Protein AF-A0A133Y3W6-F1 (afdb_monomer_lite)

Structure (mmCIF, N/CA/C/O backbone):
data_AF-A0A133Y3W6-F1
#
_entry.id   AF-A0A133Y3W6-F1
#
loop_
_atom_site.group_PDB
_atom_site.id
_atom_site.type_symbol
_atom_site.label_atom_id
_atom_site.label_alt_id
_atom_site.label_comp_id
_atom_site.label_asym_id
_atom_site.label_entity_id
_atom_site.label_seq_id
_atom_site.pdbx_PDB_ins_code
_atom_site.Cartn_x
_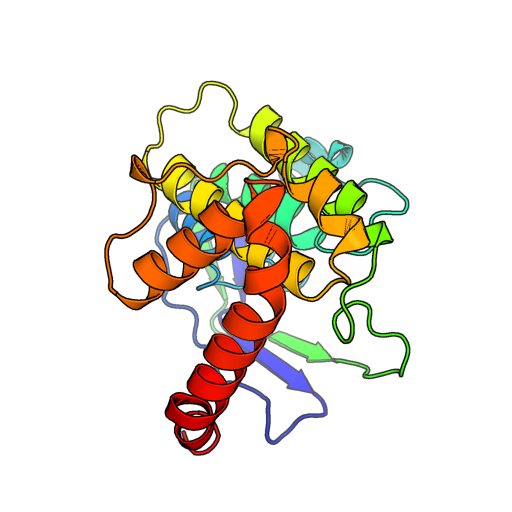atom_site.Cartn_y
_atom_site.Cartn_z
_atom_site.occupancy
_atom_site.B_iso_or_equiv
_atom_site.auth_seq_id
_atom_site.auth_comp_id
_atom_site.auth_asym_id
_atom_site.auth_atom_id
_atom_site.pdbx_PDB_model_num
ATOM 1 N N . VAL A 1 1 ? -14.556 -1.816 12.689 1.00 78.19 1 VAL A N 1
ATOM 2 C CA . VAL A 1 1 ? -14.232 -2.890 11.715 1.00 78.19 1 VAL A CA 1
ATOM 3 C C . VAL A 1 1 ? -13.880 -4.128 12.507 1.00 78.19 1 VAL A C 1
ATOM 5 O O . VAL A 1 1 ? -13.273 -3.954 13.554 1.00 78.19 1 VAL A O 1
ATOM 8 N N . VAL A 1 2 ? -14.278 -5.323 12.078 1.00 76.62 2 VAL A N 1
ATOM 9 C CA . VAL A 1 2 ? -13.793 -6.573 12.686 1.00 76.62 2 VAL A CA 1
ATOM 10 C C . VAL A 1 2 ? -12.837 -7.245 11.709 1.00 76.62 2 VAL A C 1
ATOM 12 O O . VAL A 1 2 ? -13.181 -7.408 10.542 1.00 76.62 2 VAL A O 1
ATOM 15 N N . LEU A 1 3 ? -11.638 -7.584 12.167 1.00 78.00 3 LEU A N 1
ATOM 16 C CA . LEU A 1 3 ? -10.596 -8.247 11.386 1.00 78.00 3 LEU A CA 1
ATOM 17 C C . LEU A 1 3 ? -10.527 -9.719 11.785 1.00 78.00 3 LEU A C 1
ATOM 19 O O . LEU A 1 3 ? -10.553 -10.017 12.976 1.00 78.00 3 LEU A O 1
ATOM 23 N N . ALA A 1 4 ? -10.420 -10.638 10.827 1.00 70.69 4 ALA A N 1
ATOM 24 C CA . ALA A 1 4 ? -9.997 -11.997 11.153 1.00 70.69 4 ALA A CA 1
ATOM 25 C C . ALA A 1 4 ? -8.512 -11.993 11.546 1.00 70.69 4 ALA A C 1
ATOM 27 O O . ALA A 1 4 ? -7.692 -11.412 10.836 1.00 70.69 4 ALA A O 1
ATOM 28 N N . ASN A 1 5 ? -8.168 -12.654 12.655 1.00 60.03 5 ASN A N 1
ATOM 29 C CA . ASN A 1 5 ? -6.803 -12.650 13.203 1.00 60.03 5 ASN A CA 1
ATOM 30 C C . ASN A 1 5 ? -5.788 -13.424 12.370 1.00 60.03 5 ASN A C 1
ATOM 32 O O . ASN A 1 5 ? -4.593 -13.319 12.626 1.00 60.03 5 ASN A O 1
ATOM 36 N N . TYR A 1 6 ? -6.265 -14.240 11.434 1.00 62.91 6 TYR A N 1
ATOM 37 C CA . TYR A 1 6 ? -5.451 -15.234 10.766 1.00 62.91 6 TYR A CA 1
ATOM 38 C C . TYR A 1 6 ? -6.071 -15.656 9.431 1.00 62.91 6 TYR A C 1
ATOM 40 O O . TYR A 1 6 ? -7.297 -15.733 9.295 1.00 62.91 6 TYR A O 1
ATOM 48 N N . CYS A 1 7 ? -5.203 -15.987 8.475 1.00 65.38 7 CYS A N 1
ATOM 49 C CA . CYS A 1 7 ? -5.548 -16.528 7.168 1.00 65.38 7 CYS A CA 1
ATOM 50 C C . CYS A 1 7 ? -4.765 -17.826 6.899 1.00 65.38 7 CYS A C 1
ATOM 52 O O . CYS A 1 7 ? -3.537 -17.802 6.911 1.00 65.38 7 CYS A O 1
ATOM 54 N N . HIS A 1 8 ? -5.455 -18.934 6.600 1.00 62.84 8 HIS A N 1
ATOM 55 C CA . HIS A 1 8 ? -4.823 -20.137 6.036 1.00 62.84 8 HIS A CA 1
ATOM 56 C C . HIS A 1 8 ? -4.929 -20.112 4.511 1.00 62.84 8 HIS A C 1
ATOM 58 O O . HIS A 1 8 ? -6.044 -20.072 3.997 1.00 62.84 8 HIS A O 1
ATOM 64 N N . GLU A 1 9 ? -3.809 -20.178 3.792 1.00 65.38 9 GLU A N 1
ATOM 65 C CA . GLU A 1 9 ? -3.814 -20.335 2.331 1.00 65.38 9 GLU A CA 1
ATOM 66 C C . GLU A 1 9 ? -3.843 -21.825 1.948 1.00 65.38 9 GLU A C 1
ATOM 68 O O . GLU A 1 9 ? -2.879 -22.555 2.167 1.00 65.38 9 GLU A O 1
ATOM 73 N N . TYR A 1 10 ? -4.952 -22.285 1.364 1.00 58.53 10 TYR A N 1
ATOM 74 C CA . TYR A 1 10 ? -5.156 -23.672 0.913 1.00 58.53 10 TYR A CA 1
ATOM 75 C C . TYR A 1 10 ? -5.093 -23.764 -0.629 1.00 58.53 10 TYR A C 1
ATOM 77 O O . TYR A 1 10 ? -5.604 -22.845 -1.274 1.00 58.53 10 TYR A O 1
ATOM 85 N N . PRO A 1 11 ? -4.528 -24.828 -1.255 1.00 54.69 11 PRO A N 1
ATOM 86 C CA . PRO A 1 11 ? -4.053 -26.098 -0.683 1.00 54.69 11 PRO A CA 1
ATOM 87 C C . PRO A 1 11 ? -2.574 -26.105 -0.278 1.00 54.69 11 PRO A C 1
ATOM 89 O O . PRO A 1 11 ? -1.989 -27.173 -0.110 1.00 54.69 11 PRO A O 1
ATOM 92 N N . LEU A 1 12 ? -1.940 -24.941 -0.141 1.00 60.12 12 LEU A N 1
ATOM 93 C CA . LEU A 1 12 ? -0.519 -24.827 0.179 1.00 60.12 12 LEU A CA 1
ATOM 94 C C . LEU A 1 12 ? -0.227 -25.183 1.651 1.00 60.12 12 LEU A C 1
ATOM 96 O O . LEU A 1 12 ? 0.287 -24.360 2.399 1.00 60.12 12 LEU A O 1
ATOM 100 N N . GLN A 1 13 ? -0.481 -26.428 2.061 1.00 51.88 13 GLN A N 1
ATOM 101 C CA . GLN A 1 13 ? -0.277 -26.932 3.428 1.00 51.88 13 GLN A CA 1
ATOM 102 C C . GLN A 1 13 ? 1.169 -26.772 3.951 1.00 51.88 13 GLN A C 1
ATOM 104 O O . GLN A 1 13 ? 1.383 -26.852 5.154 1.00 51.88 13 GLN A O 1
ATOM 109 N N . GLY A 1 14 ? 2.153 -26.511 3.075 1.00 51.66 14 GLY A N 1
ATOM 110 C CA . GLY A 1 14 ? 3.544 -26.187 3.437 1.00 51.66 14 GLY A CA 1
ATOM 111 C C . GLY A 1 14 ? 3.976 -24.726 3.215 1.00 51.66 14 GLY A C 1
ATOM 112 O O . GLY A 1 14 ? 5.119 -24.390 3.508 1.00 51.66 14 GLY A O 1
ATOM 113 N N . LYS A 1 15 ? 3.107 -23.856 2.675 1.00 51.22 15 LYS A N 1
ATOM 114 C CA . LYS A 1 15 ? 3.343 -22.396 2.568 1.00 51.22 15 LYS A CA 1
ATOM 115 C C . LYS A 1 15 ? 2.283 -21.571 3.294 1.00 51.22 15 LYS A C 1
ATOM 117 O O . LYS A 1 15 ? 2.322 -20.347 3.232 1.00 51.22 15 LYS A O 1
ATOM 122 N N . SER A 1 16 ? 1.333 -22.217 3.959 1.00 50.50 16 SER A N 1
ATOM 123 C CA . SER A 1 16 ? 0.340 -21.568 4.796 1.00 50.50 16 SER A CA 1
ATOM 124 C C . SER A 1 16 ? 1.041 -20.918 5.986 1.00 50.50 16 SER A C 1
ATOM 126 O O . SER A 1 16 ? 1.343 -21.578 6.980 1.00 50.50 16 SER A O 1
ATOM 128 N N . ILE A 1 17 ? 1.346 -19.629 5.867 1.00 53.94 17 ILE A N 1
ATOM 129 C CA . ILE A 1 17 ? 2.030 -18.888 6.923 1.00 53.94 17 ILE A CA 1
ATOM 130 C C . ILE A 1 17 ? 1.015 -18.616 8.024 1.00 53.94 17 ILE A C 1
ATOM 132 O O . ILE A 1 17 ? 0.041 -17.892 7.806 1.00 53.94 17 ILE A O 1
ATOM 136 N N . HIS A 1 18 ? 1.265 -19.150 9.222 1.00 54.00 18 HIS A N 1
ATOM 137 C CA . HIS A 1 18 ? 0.517 -18.707 10.383 1.00 54.00 18 HIS A CA 1
ATOM 138 C C . HIS A 1 18 ? 0.905 -17.282 10.751 1.00 54.00 18 HIS A C 1
ATOM 140 O O . HIS A 1 18 ? 1.926 -17.045 11.388 1.00 54.00 18 HIS A O 1
ATOM 146 N N . LYS A 1 19 ? 0.084 -16.322 10.321 1.00 57.78 19 LYS A N 1
ATOM 147 C CA . LYS A 1 19 ? 0.186 -14.929 10.743 1.00 57.78 19 LYS A CA 1
ATOM 148 C C . LYS A 1 19 ? -0.921 -14.634 11.728 1.00 57.78 19 LYS A C 1
ATOM 150 O O . LYS A 1 19 ? -2.054 -14.392 11.327 1.00 57.78 19 LYS A O 1
ATOM 155 N N . GLU A 1 20 ? -0.565 -14.673 13.002 1.00 61.38 20 GLU A N 1
ATOM 156 C CA . GLU A 1 20 ? -1.350 -14.014 14.032 1.00 61.38 20 GLU A CA 1
ATOM 157 C C . GLU A 1 20 ? -1.137 -12.508 13.877 1.00 61.38 20 GLU A C 1
ATOM 159 O O . GLU A 1 20 ? -0.009 -12.014 13.935 1.00 61.38 20 GLU A O 1
ATOM 164 N N . VAL A 1 21 ? -2.214 -11.787 13.579 1.00 65.06 21 VAL A N 1
ATOM 165 C CA . VAL A 1 21 ? -2.175 -10.328 13.500 1.00 65.06 21 VAL A CA 1
ATOM 166 C C . VAL A 1 21 ? -2.025 -9.778 14.912 1.00 65.06 21 VAL A C 1
ATOM 168 O O . VAL A 1 21 ? -2.889 -10.008 15.756 1.00 65.06 21 VAL A O 1
ATOM 171 N N . GLU A 1 22 ? -0.958 -9.018 15.155 1.00 67.50 22 GLU A N 1
ATOM 172 C CA . GLU A 1 22 ? -0.810 -8.261 16.397 1.00 67.50 22 GLU A CA 1
ATOM 173 C C . GLU A 1 22 ? -1.987 -7.271 16.523 1.00 67.50 22 GLU A C 1
ATOM 175 O O . GLU A 1 22 ? -2.154 -6.406 15.648 1.00 67.50 22 GLU A O 1
ATOM 180 N N . PRO A 1 23 ? -2.837 -7.388 17.562 1.00 74.81 23 PRO A N 1
ATOM 181 C CA . PRO A 1 23 ? -4.025 -6.557 17.678 1.00 74.81 23 PRO A CA 1
ATOM 182 C C . PRO A 1 23 ? -3.656 -5.081 17.852 1.00 74.81 23 PRO A C 1
ATOM 184 O O . PRO A 1 23 ? -3.106 -4.671 18.869 1.00 74.81 23 PRO A O 1
ATOM 187 N N . ARG A 1 24 ? -4.002 -4.257 16.863 1.00 79.19 24 ARG A N 1
ATOM 188 C CA . ARG A 1 24 ? -3.880 -2.790 16.905 1.00 79.19 24 ARG A CA 1
ATOM 189 C C . ARG A 1 24 ? -5.158 -2.141 17.411 1.00 79.19 24 ARG A C 1
ATOM 191 O O . ARG A 1 24 ? -6.254 -2.587 17.070 1.00 79.19 24 ARG A O 1
ATOM 198 N N . LEU A 1 25 ? -5.024 -1.063 18.177 1.00 72.06 25 LEU A N 1
ATOM 199 C CA . LEU A 1 25 ? -6.136 -0.430 18.888 1.00 72.06 25 LEU A CA 1
ATOM 200 C C . LEU A 1 25 ? -7.037 0.389 17.953 1.00 72.06 25 LEU A C 1
ATOM 202 O O . LEU A 1 25 ? -8.244 0.507 18.192 1.00 72.06 25 LEU A O 1
ATOM 206 N N . THR A 1 26 ? -6.477 0.940 16.874 1.00 88.44 26 THR A N 1
ATOM 207 C CA . THR A 1 26 ? -7.189 1.843 15.961 1.00 88.44 26 THR A CA 1
ATOM 208 C C . THR A 1 26 ? -7.067 1.431 14.499 1.00 88.44 26 THR A C 1
ATOM 210 O O . THR A 1 26 ? -6.145 0.727 14.092 1.00 88.44 26 THR A O 1
ATOM 213 N N . GLY A 1 27 ? -8.011 1.888 13.673 1.00 89.94 27 GLY A N 1
ATOM 214 C CA . GLY A 1 27 ? -7.983 1.612 12.241 1.00 89.94 27 GLY A CA 1
ATOM 215 C C . GLY A 1 27 ? -6.829 2.306 11.517 1.00 89.94 27 GLY A C 1
ATOM 216 O O . GLY A 1 27 ? -6.277 1.735 10.579 1.00 89.94 27 GLY A O 1
ATOM 217 N N . ASN A 1 28 ? -6.407 3.480 11.992 1.00 92.69 28 ASN A N 1
ATOM 218 C CA . ASN A 1 28 ? -5.282 4.230 11.429 1.00 92.69 28 ASN A CA 1
ATOM 219 C C . ASN A 1 28 ? -3.983 3.431 11.517 1.00 92.69 28 ASN A C 1
ATOM 221 O O . ASN A 1 28 ? -3.283 3.310 10.517 1.00 92.69 28 ASN A O 1
ATOM 225 N N . GLU A 1 29 ? -3.706 2.818 12.668 1.00 92.06 29 GLU A N 1
ATOM 226 C CA . GLU A 1 29 ? -2.516 1.981 12.854 1.00 92.06 29 GLU A CA 1
ATOM 227 C C . GLU A 1 29 ? -2.524 0.777 11.900 1.00 92.06 29 GLU A C 1
ATOM 229 O O . GLU A 1 29 ? -1.490 0.418 11.336 1.00 92.06 29 GLU A O 1
ATOM 234 N N . VAL A 1 30 ? -3.693 0.164 11.676 1.00 91.31 30 VAL A N 1
ATOM 235 C CA . VAL A 1 30 ? -3.832 -0.936 10.707 1.00 91.31 30 VAL A CA 1
ATOM 236 C C . VAL A 1 30 ? -3.608 -0.428 9.280 1.00 91.31 30 VAL A C 1
ATOM 238 O O . VAL A 1 30 ? -2.896 -1.065 8.509 1.00 91.31 30 VAL A O 1
ATOM 241 N N . ALA A 1 31 ? -4.163 0.732 8.922 1.00 94.38 31 ALA A N 1
ATOM 242 C CA . ALA A 1 31 ? -3.960 1.341 7.611 1.00 94.38 31 ALA A CA 1
ATOM 243 C C . ALA A 1 31 ? -2.480 1.669 7.357 1.00 94.38 31 ALA A C 1
ATOM 245 O O . ALA A 1 31 ? -1.954 1.354 6.288 1.00 94.38 31 ALA A O 1
ATOM 246 N N . HIS A 1 32 ? -1.777 2.225 8.350 1.00 94.38 32 HIS A N 1
ATOM 247 C CA . HIS A 1 32 ? -0.332 2.443 8.274 1.00 94.38 32 HIS A CA 1
ATOM 248 C C . HIS A 1 32 ? 0.397 1.119 8.034 1.00 94.38 32 HIS A C 1
ATOM 250 O O . HIS A 1 32 ? 1.199 1.029 7.107 1.00 94.38 32 HIS A O 1
ATOM 256 N N . ALA A 1 33 ? 0.093 0.075 8.810 1.00 90.69 33 ALA A N 1
ATOM 257 C CA . ALA A 1 33 ? 0.721 -1.240 8.676 1.00 90.69 33 ALA A CA 1
ATOM 258 C C . ALA A 1 33 ? 0.506 -1.877 7.288 1.00 90.69 33 ALA A C 1
ATOM 260 O O . ALA A 1 33 ? 1.429 -2.468 6.720 1.00 90.69 33 ALA A O 1
ATOM 261 N N . ILE A 1 34 ? -0.678 -1.704 6.693 1.00 92.25 34 ILE A N 1
ATOM 262 C CA . ILE A 1 34 ? -0.970 -2.164 5.327 1.00 92.25 34 ILE A CA 1
ATOM 263 C C . ILE A 1 34 ? -0.078 -1.443 4.304 1.00 92.25 34 ILE A C 1
ATOM 265 O O . ILE A 1 34 ? 0.543 -2.085 3.447 1.00 92.25 34 ILE A O 1
ATOM 269 N N . LEU A 1 35 ? 0.043 -0.117 4.412 1.00 94.38 35 LEU A N 1
ATOM 270 C CA . LEU A 1 35 ? 0.886 0.694 3.526 1.00 94.38 35 LEU A CA 1
ATOM 271 C C . LEU A 1 35 ? 2.378 0.339 3.679 1.00 94.38 35 LEU A C 1
ATOM 273 O O . LEU A 1 35 ? 3.074 0.129 2.677 1.00 94.38 35 LEU A O 1
ATOM 277 N N . TRP A 1 36 ? 2.840 0.138 4.917 1.00 90.25 36 TRP A N 1
ATOM 278 C CA . TRP A 1 36 ? 4.173 -0.392 5.232 1.00 90.25 36 TRP A CA 1
ATOM 279 C C . TRP A 1 36 ? 4.397 -1.817 4.703 1.00 90.25 36 TRP A C 1
ATOM 281 O O . TRP A 1 36 ? 5.537 -2.234 4.508 1.00 90.25 36 TRP A O 1
ATOM 291 N N . GLY A 1 37 ? 3.330 -2.568 4.425 1.00 86.38 37 GLY A N 1
ATOM 292 C CA . GLY A 1 37 ? 3.402 -3.954 3.962 1.00 86.38 37 GLY A CA 1
ATOM 293 C C . GLY A 1 37 ? 3.689 -4.964 5.065 1.00 86.38 37 GLY A C 1
ATOM 294 O O . GLY A 1 37 ? 4.097 -6.084 4.761 1.00 86.38 37 GLY A O 1
ATOM 295 N N . THR A 1 38 ? 3.495 -4.576 6.324 1.00 84.25 38 THR A N 1
ATOM 296 C CA . THR A 1 38 ? 3.563 -5.478 7.479 1.00 84.25 38 THR A CA 1
ATOM 297 C C . THR A 1 38 ? 2.224 -6.162 7.745 1.00 84.25 38 THR A C 1
ATOM 299 O O . THR A 1 38 ? 2.207 -7.220 8.365 1.00 84.25 38 THR A O 1
ATOM 302 N N . GLU A 1 39 ? 1.128 -5.611 7.215 1.00 84.19 39 GLU A N 1
ATOM 303 C CA . GLU A 1 39 ? -0.227 -6.156 7.310 1.00 84.19 39 GLU A CA 1
ATOM 304 C C . GLU A 1 39 ? -0.854 -6.374 5.925 1.00 84.19 39 GLU A C 1
ATOM 306 O O . GLU A 1 39 ? -0.517 -5.690 4.954 1.00 84.19 39 GLU A O 1
ATOM 311 N N . THR A 1 40 ? -1.783 -7.327 5.821 1.00 82.56 40 THR A N 1
ATOM 312 C CA . THR A 1 40 ? -2.471 -7.625 4.555 1.00 82.56 40 THR A CA 1
ATOM 313 C C . THR A 1 40 ? -3.699 -6.737 4.329 1.00 82.56 40 THR A C 1
ATOM 315 O O . THR A 1 40 ? -4.581 -6.588 5.182 1.00 82.56 40 THR A O 1
ATOM 318 N N . GLY A 1 41 ? -3.792 -6.170 3.125 1.00 86.44 41 GLY A N 1
ATOM 319 C CA . GLY A 1 41 ? -4.879 -5.283 2.699 1.00 86.44 41 GLY A CA 1
ATOM 320 C C . GLY A 1 41 ? -6.156 -5.983 2.229 1.00 86.44 41 GLY A C 1
ATOM 321 O O . GLY A 1 41 ? -6.971 -5.337 1.583 1.00 86.44 41 GLY A O 1
ATOM 322 N N . TYR A 1 42 ? -6.343 -7.273 2.525 1.00 85.81 42 TYR A N 1
ATOM 323 C CA . TYR A 1 42 ? -7.470 -8.043 1.994 1.00 85.81 42 TYR A CA 1
ATOM 324 C C . TYR A 1 42 ? -8.818 -7.481 2.437 1.00 85.81 42 TYR A C 1
ATOM 326 O O . TYR A 1 42 ? -9.035 -7.240 3.625 1.00 85.81 42 TYR A O 1
ATOM 334 N N . LEU A 1 43 ? -9.746 -7.325 1.499 1.00 87.00 43 LEU A N 1
ATOM 335 C CA . LEU A 1 43 ? -11.109 -6.907 1.821 1.00 87.00 43 LEU A CA 1
ATOM 336 C C . LEU A 1 43 ? -11.927 -8.065 2.416 1.00 87.00 43 LEU A C 1
ATOM 338 O O . LEU A 1 43 ? -12.690 -7.873 3.358 1.00 87.00 43 LEU A O 1
ATOM 342 N N . TRP A 1 44 ? -11.742 -9.274 1.878 1.00 84.25 44 TRP A N 1
ATOM 343 C CA . TRP A 1 44 ? -12.582 -10.446 2.150 1.00 84.25 44 TRP A CA 1
ATOM 344 C C . TRP A 1 44 ? -12.460 -10.991 3.583 1.00 84.25 44 TRP A C 1
ATOM 346 O O . TRP A 1 44 ? -13.382 -11.645 4.063 1.00 84.25 44 TRP A O 1
ATOM 356 N N . ASN A 1 45 ? -11.358 -10.711 4.291 1.00 82.50 45 ASN A N 1
ATOM 357 C CA . ASN A 1 45 ? -11.131 -11.183 5.664 1.00 82.50 45 ASN A CA 1
ATOM 358 C C . ASN A 1 45 ? -11.550 -10.167 6.744 1.00 82.50 45 ASN A C 1
ATOM 360 O O . ASN A 1 45 ? -11.141 -10.282 7.904 1.00 82.50 45 ASN A O 1
ATOM 364 N N . LYS A 1 46 ? -12.333 -9.147 6.370 1.00 87.06 46 LYS A N 1
ATOM 365 C CA . LYS A 1 46 ? -12.724 -8.038 7.245 1.00 87.06 46 LYS A CA 1
ATOM 366 C C . LYS A 1 46 ? -14.224 -7.774 7.145 1.00 87.06 46 LYS A C 1
ATOM 368 O O . LYS A 1 46 ? -14.808 -7.788 6.067 1.00 87.06 46 LYS A O 1
ATOM 373 N N . LEU A 1 47 ? -14.841 -7.462 8.281 1.00 88.88 47 LEU A N 1
ATOM 374 C CA . LEU A 1 47 ? -16.232 -7.028 8.360 1.00 88.88 47 LEU A CA 1
ATOM 375 C C . LEU A 1 47 ? -16.294 -5.516 8.573 1.00 88.88 47 LEU A C 1
ATOM 377 O O . LEU A 1 47 ? -15.858 -4.976 9.601 1.00 88.88 47 LEU A O 1
ATOM 381 N N . PHE A 1 48 ? -16.886 -4.834 7.598 1.00 89.50 48 PHE A N 1
ATOM 382 C CA . PHE A 1 48 ? -17.168 -3.405 7.635 1.00 89.50 48 PHE A CA 1
ATOM 383 C C . PHE A 1 48 ? -18.670 -3.170 7.790 1.00 89.50 48 PHE A C 1
ATOM 385 O O . PHE A 1 48 ? -19.490 -3.960 7.330 1.00 89.50 48 PHE A O 1
ATOM 392 N N . LEU A 1 49 ? -19.038 -2.048 8.411 1.00 88.88 49 LEU A N 1
ATOM 393 C CA . LEU A 1 49 ? -20.429 -1.600 8.392 1.00 88.88 49 LEU A CA 1
ATOM 394 C C . LEU A 1 49 ? -20.827 -1.283 6.944 1.00 88.88 49 LEU A C 1
ATOM 396 O O . LEU A 1 49 ? -20.105 -0.558 6.258 1.00 88.88 49 LEU A O 1
ATOM 400 N N . SER A 1 50 ? -21.982 -1.785 6.501 1.00 89.88 50 SER A N 1
ATOM 401 C CA . SER A 1 50 ? -22.486 -1.589 5.130 1.00 89.88 50 SER A CA 1
ATOM 402 C C . SER A 1 50 ? -22.487 -0.115 4.717 1.00 89.88 50 SER A C 1
ATOM 404 O O . SER A 1 50 ? -22.020 0.232 3.635 1.00 89.88 50 SER A O 1
ATOM 406 N N . ASP A 1 51 ? -22.945 0.778 5.594 1.00 89.88 51 ASP A N 1
ATOM 407 C CA . ASP A 1 51 ? -23.028 2.203 5.263 1.00 89.88 51 ASP A CA 1
ATOM 408 C C . ASP A 1 51 ? -21.649 2.840 5.093 1.00 89.88 51 ASP A C 1
ATOM 410 O O . ASP A 1 51 ? -21.484 3.745 4.279 1.00 89.88 51 ASP A O 1
ATOM 414 N N . LYS A 1 52 ? -20.630 2.315 5.786 1.00 87.06 52 LYS A N 1
ATOM 415 C CA . LYS A 1 52 ? -19.240 2.712 5.554 1.00 87.06 52 LYS A CA 1
ATOM 416 C C . LYS A 1 52 ? -18.739 2.217 4.208 1.00 87.06 52 LYS A C 1
ATOM 418 O O . LYS A 1 52 ? -18.176 3.013 3.477 1.00 87.06 52 LYS A O 1
ATOM 423 N N . LEU A 1 53 ? -19.009 0.971 3.824 1.00 88.62 53 LEU A N 1
ATOM 424 C CA . LEU A 1 53 ? -18.640 0.476 2.490 1.00 88.62 53 LEU A CA 1
ATOM 425 C C . LEU A 1 53 ? -19.257 1.322 1.368 1.00 88.62 53 LEU A C 1
ATOM 427 O O . LEU A 1 53 ? -18.562 1.711 0.432 1.00 88.62 53 LEU A O 1
ATOM 431 N N . LYS A 1 54 ? -20.542 1.676 1.490 1.00 89.94 54 LYS A N 1
ATOM 432 C CA . LYS A 1 54 ? -21.251 2.495 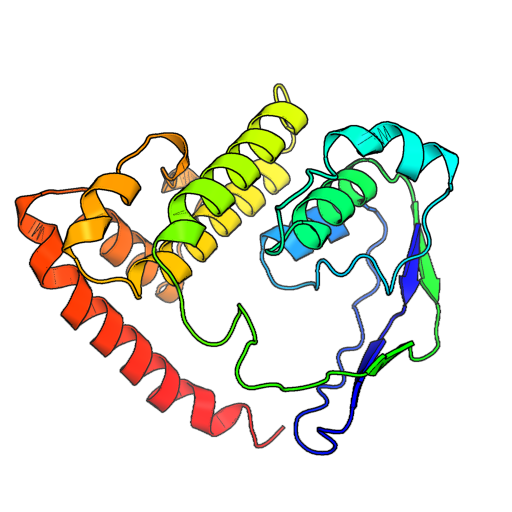0.493 1.00 89.94 54 LYS A CA 1
ATOM 433 C C . LYS A 1 54 ? -20.637 3.887 0.310 1.00 89.94 54 LYS A C 1
ATOM 435 O O . LYS A 1 54 ? -20.658 4.396 -0.808 1.00 89.94 54 LYS A O 1
ATOM 440 N N . GLN A 1 55 ? -20.072 4.480 1.368 1.00 89.31 55 GLN A N 1
ATOM 441 C CA . GLN A 1 55 ? -19.392 5.783 1.305 1.00 89.31 55 GLN A CA 1
ATOM 442 C C . GLN A 1 55 ? -18.143 5.760 0.412 1.00 89.31 55 GLN A C 1
ATOM 444 O O . GLN A 1 55 ? -17.819 6.779 -0.183 1.00 89.31 55 GLN A O 1
ATOM 449 N N . TYR A 1 56 ? -17.490 4.604 0.270 1.00 88.44 56 TYR A N 1
ATOM 450 C CA . TYR A 1 56 ? -16.257 4.438 -0.507 1.00 88.44 56 TYR A CA 1
ATOM 451 C C . TYR A 1 56 ? -16.474 3.739 -1.856 1.00 88.44 56 TYR A C 1
ATOM 453 O O . TYR A 1 56 ? -15.521 3.306 -2.502 1.00 88.44 56 TYR A O 1
ATOM 461 N N . ARG A 1 57 ? -17.728 3.629 -2.320 1.00 88.81 57 ARG A N 1
ATOM 462 C CA . ARG A 1 57 ? -18.066 2.941 -3.579 1.00 88.81 57 ARG A CA 1
ATOM 463 C C . ARG A 1 57 ? -17.342 3.508 -4.804 1.00 88.81 57 ARG A C 1
ATOM 465 O O . ARG A 1 57 ? -17.123 2.776 -5.759 1.00 88.81 57 ARG A O 1
ATOM 472 N N . HIS A 1 58 ? -16.976 4.793 -4.789 1.00 89.12 58 HIS A N 1
ATOM 473 C CA . HIS A 1 58 ? -16.270 5.456 -5.893 1.00 89.12 58 HIS A CA 1
ATOM 474 C C . HIS A 1 58 ? -14.850 4.924 -6.107 1.00 89.12 58 HIS A C 1
ATOM 476 O O . HIS A 1 58 ? -14.285 5.131 -7.177 1.00 89.12 58 HIS A O 1
ATOM 482 N N . LEU A 1 59 ? -14.284 4.232 -5.115 1.00 88.62 59 LEU A N 1
ATOM 483 C CA . LEU A 1 59 ? -12.968 3.597 -5.205 1.00 88.62 59 LEU A CA 1
ATOM 484 C C . LEU A 1 59 ? -13.016 2.221 -5.877 1.00 88.62 59 LEU A C 1
ATOM 486 O O . LEU A 1 59 ? -11.979 1.698 -6.285 1.00 88.62 59 LEU A O 1
ATOM 490 N N . VAL A 1 60 ? -14.209 1.634 -6.016 1.00 88.75 60 VAL A N 1
ATOM 491 C CA . VAL A 1 60 ? -14.415 0.375 -6.736 1.00 88.75 60 VAL A CA 1
ATOM 492 C C . VAL A 1 60 ? -14.527 0.693 -8.226 1.00 88.75 60 VAL A C 1
ATOM 494 O O . VAL A 1 60 ? -15.614 0.936 -8.752 1.00 88.75 60 VAL A O 1
ATOM 497 N N . LYS A 1 61 ? -13.379 0.743 -8.906 1.00 88.56 61 LYS A N 1
ATOM 498 C CA . LYS A 1 61 ? -13.296 1.053 -10.340 1.00 88.56 61 LYS A CA 1
ATOM 499 C C . LYS A 1 61 ? -13.392 -0.222 -11.177 1.00 88.56 61 LYS A C 1
ATOM 501 O O . LYS A 1 61 ? -12.641 -1.171 -10.961 1.00 88.56 61 LYS A O 1
ATOM 506 N N . SER A 1 62 ? -14.295 -0.229 -12.156 1.00 86.62 62 SER A N 1
ATOM 507 C CA . SER A 1 62 ? -14.415 -1.342 -13.105 1.00 86.62 62 SER A CA 1
ATOM 508 C C . SER A 1 62 ? -13.120 -1.506 -13.908 1.00 86.62 62 SER A C 1
ATOM 510 O O . SER A 1 62 ? -12.537 -0.515 -14.343 1.00 86.62 62 SER A O 1
ATOM 512 N N . GLY A 1 63 ? -12.657 -2.745 -14.089 1.00 84.12 63 GLY A N 1
ATOM 513 C CA . GLY A 1 63 ? -11.416 -3.060 -14.809 1.00 84.12 63 GLY A CA 1
ATOM 514 C C . GLY A 1 63 ? -10.129 -2.970 -13.978 1.00 84.12 63 GLY A C 1
ATOM 515 O O . GLY A 1 63 ? -9.083 -3.423 -14.446 1.00 84.12 63 GLY A O 1
ATOM 516 N N . ARG A 1 64 ? -10.179 -2.458 -12.738 1.00 87.06 64 ARG A N 1
ATOM 517 C CA . ARG A 1 64 ? -9.048 -2.529 -11.804 1.00 87.06 64 ARG A CA 1
ATOM 518 C C . ARG A 1 64 ? -9.033 -3.893 -11.115 1.00 87.06 64 ARG A C 1
ATOM 520 O O . ARG A 1 64 ? -9.742 -4.102 -10.140 1.00 87.06 64 ARG A O 1
ATOM 527 N N . ASN A 1 65 ? -8.180 -4.782 -11.615 1.00 82.56 65 ASN A N 1
ATOM 528 C CA . ASN A 1 65 ? -8.023 -6.154 -11.112 1.00 82.56 65 ASN A CA 1
ATOM 529 C C . ASN A 1 65 ? -6.679 -6.360 -10.381 1.00 82.56 65 ASN A C 1
ATOM 531 O O . ASN A 1 65 ? -6.111 -7.454 -10.398 1.00 82.56 65 ASN A O 1
ATOM 535 N N . PHE A 1 66 ? -6.103 -5.278 -9.853 1.00 84.69 66 PHE A N 1
ATOM 536 C CA . PHE A 1 66 ? -4.837 -5.299 -9.131 1.00 84.69 66 PHE A CA 1
ATOM 537 C C . PHE A 1 66 ? -4.869 -4.277 -7.993 1.00 84.69 66 PHE A C 1
ATOM 539 O O . PHE A 1 66 ? -4.970 -3.078 -8.253 1.00 84.69 66 PHE A O 1
ATOM 546 N N . TRP A 1 67 ? -4.737 -4.757 -6.751 1.00 88.88 67 TRP A N 1
ATOM 547 C CA . TRP A 1 67 ? -4.663 -3.944 -5.524 1.00 88.88 67 TRP A CA 1
ATOM 548 C C . TRP A 1 67 ? -5.867 -3.015 -5.287 1.00 88.88 67 TRP A C 1
ATOM 550 O O . TRP A 1 67 ? -5.779 -2.035 -4.547 1.00 88.88 67 TRP A O 1
ATOM 560 N N . GLU A 1 68 ? -7.018 -3.316 -5.879 1.00 89.00 68 GLU A N 1
ATOM 561 C CA . GLU A 1 68 ? -8.276 -2.627 -5.601 1.00 89.00 68 GLU A CA 1
ATOM 562 C C . GLU A 1 68 ? -8.722 -2.808 -4.143 1.00 89.00 68 GLU A C 1
ATOM 564 O O . GLU A 1 68 ? -9.200 -1.865 -3.508 1.00 89.00 68 GLU A O 1
ATOM 569 N N . ASP A 1 69 ? -8.493 -4.000 -3.590 1.00 89.38 69 ASP A N 1
ATOM 570 C CA . ASP A 1 69 ? -8.767 -4.336 -2.198 1.00 89.38 69 ASP A CA 1
ATOM 571 C C . ASP A 1 69 ? -7.880 -3.538 -1.236 1.00 89.38 69 ASP A C 1
ATOM 573 O O . ASP A 1 69 ? -8.381 -3.020 -0.236 1.00 89.38 69 ASP A O 1
ATOM 577 N N . LEU A 1 70 ? -6.598 -3.362 -1.573 1.00 91.75 70 LEU A N 1
ATOM 578 C CA . LEU A 1 70 ? -5.636 -2.553 -0.826 1.00 91.75 70 LEU A CA 1
ATOM 579 C C . LEU A 1 70 ? -6.135 -1.113 -0.668 1.00 91.75 70 LEU A C 1
ATOM 581 O O . LEU A 1 70 ? -6.131 -0.592 0.450 1.00 91.75 70 LEU A O 1
ATOM 585 N N . VAL A 1 71 ? -6.561 -0.476 -1.764 1.00 93.00 71 VAL A N 1
ATOM 586 C CA . VAL A 1 71 ? -7.042 0.917 -1.757 1.00 93.00 71 VAL A CA 1
ATOM 587 C C . VAL A 1 71 ? -8.253 1.054 -0.845 1.00 93.00 71 VAL A C 1
ATOM 589 O O . VAL A 1 71 ? -8.234 1.828 0.115 1.00 93.00 71 VAL A O 1
ATOM 592 N N . LEU A 1 72 ? -9.285 0.250 -1.103 1.00 92.75 72 LEU A N 1
ATOM 593 C CA . LEU A 1 72 ? -10.545 0.320 -0.375 1.00 92.75 72 LEU A CA 1
ATOM 594 C C . LEU A 1 72 ? -10.355 0.014 1.117 1.00 92.75 72 LEU A C 1
ATOM 596 O O . LEU A 1 72 ? -10.820 0.761 1.978 1.00 92.75 72 LEU A O 1
ATOM 600 N N . THR A 1 73 ? -9.633 -1.060 1.433 1.00 93.12 73 THR A N 1
ATOM 601 C CA . THR A 1 73 ? -9.411 -1.516 2.809 1.00 93.12 73 THR A CA 1
ATOM 602 C C . THR A 1 73 ? -8.611 -0.503 3.616 1.00 93.12 73 THR A C 1
ATOM 604 O O . THR A 1 73 ? -8.978 -0.205 4.753 1.00 93.12 73 THR A O 1
ATOM 607 N N . THR A 1 74 ? -7.547 0.060 3.036 1.00 94.56 74 THR A N 1
ATOM 608 C CA . THR A 1 74 ? -6.706 1.054 3.719 1.00 94.56 74 THR A CA 1
ATOM 609 C C . THR A 1 74 ? -7.517 2.295 4.079 1.00 94.56 74 THR A C 1
ATOM 611 O O . THR A 1 74 ? -7.445 2.765 5.211 1.00 94.56 74 THR A O 1
ATOM 614 N N . LEU A 1 75 ? -8.336 2.796 3.153 1.00 93.12 75 LEU A N 1
ATOM 615 C CA . LEU A 1 75 ? -9.126 4.012 3.356 1.00 93.12 75 LEU A CA 1
ATOM 616 C C . LEU A 1 75 ? -10.290 3.811 4.331 1.00 93.12 75 LEU A C 1
ATOM 618 O O . LEU A 1 75 ? -10.536 4.667 5.186 1.00 93.12 75 LEU A O 1
ATOM 622 N N . LEU A 1 76 ? -10.950 2.651 4.284 1.00 92.94 76 LEU A N 1
ATOM 623 C CA . LEU A 1 76 ? -11.960 2.272 5.274 1.00 92.94 76 LEU A CA 1
ATOM 624 C C . LEU A 1 76 ? -11.369 2.170 6.683 1.00 92.94 76 LEU A C 1
ATOM 626 O O . LEU A 1 76 ? -11.992 2.618 7.647 1.00 92.94 76 LEU A O 1
ATOM 630 N N . LEU A 1 77 ? -10.183 1.570 6.812 1.00 93.06 77 LEU A N 1
ATOM 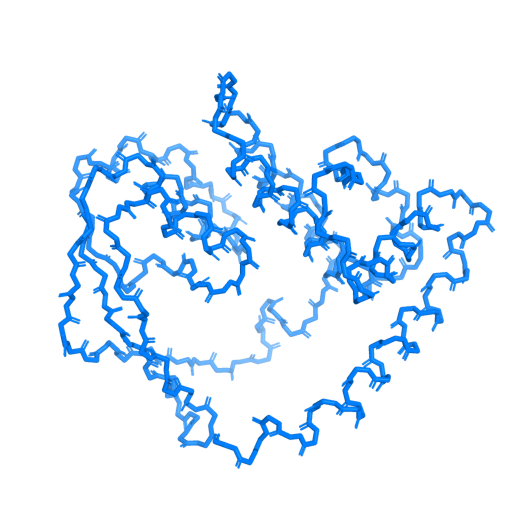631 C CA . LEU A 1 77 ? -9.505 1.404 8.096 1.00 93.06 77 LEU A CA 1
ATOM 632 C C . LEU A 1 77 ? -8.968 2.728 8.627 1.00 93.06 77 LEU A C 1
ATOM 634 O O . LEU A 1 77 ? -9.184 3.025 9.795 1.00 93.06 77 LEU A O 1
ATOM 638 N N . TYR A 1 78 ? -8.367 3.564 7.785 1.00 93.56 78 TYR A N 1
ATOM 639 C CA . TYR A 1 78 ? -7.842 4.866 8.196 1.00 93.56 78 TYR A CA 1
ATOM 640 C C . TYR A 1 78 ? -8.918 5.798 8.783 1.00 93.56 78 TYR A C 1
ATOM 642 O O . TYR A 1 78 ? -8.621 6.696 9.559 1.00 93.56 78 TYR A O 1
ATOM 650 N N . ASN A 1 79 ? -10.189 5.578 8.444 1.00 88.94 79 ASN A N 1
ATOM 651 C CA . ASN A 1 79 ? -11.314 6.339 8.989 1.00 88.94 79 ASN A CA 1
ATOM 652 C C . ASN A 1 79 ? -12.072 5.586 10.103 1.00 88.94 79 ASN A C 1
ATOM 654 O O . ASN A 1 79 ? -13.084 6.069 10.627 1.00 88.94 79 ASN A O 1
ATOM 658 N N . ALA A 1 80 ? -11.615 4.390 10.484 1.00 89.38 80 ALA A N 1
ATOM 659 C CA . ALA A 1 80 ? -12.255 3.561 11.492 1.00 89.38 80 ALA A CA 1
ATOM 660 C C . ALA A 1 80 ? -11.745 3.887 12.903 1.00 89.38 80 ALA A C 1
ATOM 662 O O . ALA A 1 80 ? -10.633 3.539 13.293 1.00 89.38 80 ALA A O 1
ATOM 663 N N . LYS A 1 81 ? -12.633 4.453 13.729 1.00 86.56 81 LYS A N 1
ATOM 664 C CA . LYS A 1 81 ? -12.345 4.785 15.138 1.00 86.56 81 LYS A CA 1
ATOM 665 C C . LYS A 1 81 ? -11.995 3.577 16.012 1.00 86.56 81 LYS A C 1
ATOM 667 O O . LYS A 1 81 ? -11.330 3.739 17.026 1.00 86.56 81 LYS A O 1
ATOM 672 N N . LYS A 1 82 ? -12.513 2.391 15.673 1.00 85.75 82 LYS A N 1
ATOM 673 C CA . LYS A 1 82 ? -12.323 1.156 16.444 1.00 85.75 82 LYS A CA 1
ATOM 674 C C . LYS A 1 82 ? -12.163 -0.049 15.532 1.00 85.75 82 LYS A C 1
ATOM 676 O O . LYS A 1 82 ? -12.901 -0.212 14.545 1.00 85.75 82 LYS A O 1
ATOM 681 N N . VAL A 1 83 ? -11.251 -0.921 15.935 1.00 88.50 83 VAL A N 1
ATOM 682 C CA . VAL A 1 83 ? -11.003 -2.216 15.315 1.00 88.50 83 VAL A CA 1
ATOM 683 C C . VAL A 1 83 ? -11.210 -3.299 16.367 1.00 88.50 83 VAL A C 1
ATOM 685 O O . VAL A 1 83 ? -10.706 -3.200 17.479 1.00 88.50 83 VAL A O 1
ATOM 688 N N . GLY A 1 84 ? -12.025 -4.289 16.028 1.00 87.00 84 GLY A N 1
ATOM 689 C CA . GLY A 1 84 ? -12.185 -5.523 16.780 1.00 87.00 84 GLY A CA 1
ATOM 690 C C . GLY A 1 84 ? -11.507 -6.669 16.041 1.00 87.00 84 GLY A C 1
ATOM 691 O O . GLY A 1 84 ? -11.288 -6.595 14.831 1.00 87.00 84 GLY A O 1
ATOM 692 N N . TYR A 1 85 ? -11.220 -7.733 16.771 1.00 84.75 85 TYR A N 1
ATOM 693 C CA . TYR A 1 85 ? -10.468 -8.882 16.285 1.00 84.75 85 TYR A CA 1
ATOM 694 C C . TYR A 1 85 ? -11.302 -10.137 16.504 1.00 84.75 85 TYR A C 1
ATOM 696 O O . TYR A 1 85 ? -11.794 -10.381 17.606 1.00 84.75 85 TYR A O 1
ATOM 704 N N . TYR A 1 86 ? -11.526 -10.894 15.434 1.00 81.31 86 TYR A N 1
ATOM 705 C CA . TYR A 1 86 ? -12.212 -12.172 15.492 1.00 81.31 86 TYR A CA 1
ATOM 706 C C . TYR A 1 86 ? -11.181 -13.260 15.807 1.00 81.31 86 TYR A C 1
ATOM 708 O O . TYR A 1 86 ? -10.284 -13.492 14.992 1.00 81.31 86 TYR A O 1
ATOM 716 N N . PRO A 1 87 ? -11.301 -13.957 16.952 1.00 73.81 87 PRO A N 1
ATOM 717 C CA . PRO A 1 87 ? -10.259 -14.849 17.457 1.00 73.81 87 PRO A CA 1
ATOM 718 C C . PRO A 1 87 ? -10.208 -16.205 16.738 1.00 73.81 87 PRO A C 1
ATOM 720 O O . PRO A 1 87 ? -9.586 -17.134 17.244 1.00 73.81 87 PRO A O 1
ATOM 723 N N . LYS A 1 88 ? -10.881 -16.364 15.588 1.00 73.00 88 LYS A N 1
ATOM 724 C CA . LYS A 1 88 ? -10.817 -17.598 14.794 1.00 73.00 88 LYS A CA 1
ATOM 725 C C . LYS A 1 88 ? -10.220 -17.357 13.413 1.00 73.00 88 LYS A C 1
ATOM 727 O O . LYS A 1 88 ? -10.183 -16.242 12.895 1.00 73.00 88 LYS A O 1
ATOM 732 N N . VAL A 1 89 ? -9.789 -18.465 12.827 1.00 69.88 89 VAL A N 1
ATOM 733 C CA . VAL A 1 89 ? -9.181 -18.575 11.504 1.00 69.88 89 VAL A CA 1
ATOM 734 C C . VAL A 1 89 ? -10.183 -18.244 10.399 1.00 69.88 89 VAL A C 1
ATOM 736 O O . VAL A 1 89 ? -11.262 -18.835 10.347 1.00 69.88 89 VAL A O 1
ATOM 739 N N . ALA A 1 90 ? -9.800 -17.362 9.474 1.00 70.62 90 ALA A N 1
ATOM 740 C CA . ALA A 1 90 ? -10.412 -17.298 8.152 1.00 70.62 90 ALA A CA 1
ATOM 741 C C . ALA A 1 90 ? -9.605 -18.176 7.182 1.00 70.62 90 ALA A C 1
ATOM 743 O O . ALA A 1 90 ? -8.374 -18.172 7.200 1.00 70.62 90 ALA A O 1
ATOM 744 N N . ILE A 1 91 ? -10.280 -18.954 6.338 1.00 68.56 91 ILE A N 1
ATOM 745 C CA . ILE A 1 91 ? -9.615 -19.795 5.333 1.00 68.56 91 ILE A CA 1
ATOM 746 C C . ILE A 1 91 ? -9.673 -19.067 3.991 1.00 68.56 91 ILE A C 1
ATOM 748 O O . ILE A 1 91 ? -10.758 -18.734 3.517 1.00 68.56 91 ILE A O 1
ATOM 752 N N . HIS A 1 92 ? -8.511 -18.834 3.384 1.00 70.94 92 HIS A N 1
ATOM 753 C CA . HIS A 1 92 ? -8.381 -18.310 2.032 1.00 70.94 92 HIS A CA 1
ATOM 754 C C . HIS A 1 92 ? -8.096 -19.457 1.070 1.00 70.94 92 HIS A C 1
ATOM 756 O O . HIS A 1 92 ? -7.032 -20.078 1.094 1.00 70.94 92 HIS A O 1
ATOM 762 N N . TYR A 1 93 ? -9.059 -19.737 0.201 1.00 67.81 93 TYR A N 1
ATOM 763 C CA . TYR A 1 93 ? -8.875 -20.708 -0.867 1.00 67.81 93 TYR A CA 1
ATOM 764 C C . TYR A 1 93 ? -8.171 -20.029 -2.036 1.00 67.81 93 TYR A C 1
ATOM 766 O O . TYR A 1 93 ? -8.776 -19.239 -2.760 1.00 67.81 93 TYR A O 1
ATOM 774 N N . VAL A 1 94 ? -6.886 -20.332 -2.215 1.00 65.62 94 VAL A N 1
ATOM 775 C CA . VAL A 1 94 ? -6.087 -19.776 -3.305 1.00 65.62 94 VAL A CA 1
ATOM 776 C C . VAL A 1 94 ? -6.078 -20.770 -4.456 1.00 65.62 94 VAL A C 1
ATOM 778 O O . VAL A 1 94 ? -5.538 -21.870 -4.356 1.00 65.62 94 VAL A O 1
ATOM 781 N N . HIS A 1 95 ? -6.652 -20.369 -5.587 1.00 61.94 95 HIS A N 1
ATOM 782 C CA . HIS A 1 95 ? -6.523 -21.122 -6.826 1.00 61.94 95 HIS A CA 1
ATOM 783 C C . HIS A 1 95 ? -5.338 -20.572 -7.632 1.00 61.94 95 HIS A C 1
ATOM 785 O O . HIS A 1 95 ? -5.394 -19.466 -8.176 1.00 61.94 95 HIS A O 1
ATOM 791 N N . HIS A 1 96 ? -4.240 -21.327 -7.693 1.00 58.66 96 HIS A N 1
ATOM 792 C CA . HIS A 1 96 ? -3.111 -21.006 -8.566 1.00 58.66 96 HIS A CA 1
ATOM 793 C C . HIS A 1 96 ? -3.396 -21.496 -9.986 1.00 58.66 96 HIS A C 1
ATOM 795 O O . HIS A 1 96 ? -3.146 -22.650 -10.315 1.00 58.66 96 HIS A O 1
ATOM 801 N N . SER A 1 97 ? -3.907 -20.610 -10.837 1.00 53.56 97 SER A N 1
ATOM 802 C CA . SER A 1 97 ? -3.852 -20.788 -12.289 1.00 53.56 97 SER A CA 1
ATOM 803 C C . SER A 1 97 ? -2.631 -20.059 -12.865 1.00 53.56 97 SER A C 1
ATOM 805 O O . SER A 1 97 ? -2.118 -19.104 -12.277 1.00 53.56 97 SER A O 1
ATOM 807 N N . ASN A 1 98 ? -2.202 -20.437 -14.073 1.00 47.75 98 ASN A N 1
ATOM 808 C CA . ASN A 1 98 ? -1.132 -19.749 -14.819 1.00 47.75 98 ASN A CA 1
ATOM 809 C C . ASN A 1 98 ? -1.460 -18.277 -15.175 1.00 47.75 98 ASN A C 1
ATOM 811 O O . ASN A 1 98 ? -0.660 -17.598 -15.813 1.00 47.75 98 ASN A O 1
ATOM 815 N N . THR A 1 99 ? -2.634 -17.772 -14.784 1.00 48.78 99 THR A N 1
ATOM 816 C CA . THR A 1 99 ? -3.119 -16.414 -15.059 1.00 48.78 99 THR A CA 1
ATOM 817 C C . THR A 1 99 ? -3.010 -15.475 -13.857 1.00 48.78 99 THR A C 1
ATOM 819 O O . THR A 1 99 ? -3.536 -14.365 -13.919 1.00 48.78 99 THR A O 1
ATOM 822 N N . GLN A 1 100 ? -2.355 -15.879 -12.760 1.00 57.09 100 GLN A N 1
ATOM 823 C CA . GLN A 1 100 ? -2.181 -15.007 -11.597 1.00 57.09 100 GLN A CA 1
ATOM 824 C C . GLN A 1 100 ? -1.449 -13.713 -11.972 1.00 57.09 100 GLN A C 1
ATOM 826 O O . GLN A 1 100 ? -0.295 -13.718 -12.404 1.00 57.09 100 GLN A O 1
ATOM 831 N N . TYR A 1 101 ? -2.125 -12.583 -11.759 1.00 52.56 101 TYR A N 1
ATOM 832 C CA . TYR A 1 101 ? -1.600 -11.245 -12.040 1.00 52.56 101 TYR A CA 1
ATOM 833 C C . TYR A 1 101 ? -0.329 -10.926 -11.234 1.00 52.56 101 TYR A C 1
ATOM 835 O O . TYR A 1 101 ? 0.486 -10.108 -11.654 1.00 52.56 101 TYR A O 1
ATOM 843 N N . THR A 1 102 ? -0.115 -11.600 -10.106 1.00 57.94 102 THR A N 1
ATOM 844 C CA . THR A 1 102 ? 1.016 -11.372 -9.200 1.00 57.94 102 THR A CA 1
ATOM 845 C C . THR A 1 102 ? 2.295 -12.122 -9.581 1.00 57.94 102 THR A C 1
ATOM 847 O O . THR A 1 102 ? 3.337 -11.841 -8.996 1.00 57.94 102 THR A O 1
ATOM 850 N N . ALA A 1 103 ? 2.255 -13.046 -10.550 1.00 60.78 103 ALA A N 1
ATOM 851 C CA . ALA A 1 103 ? 3.418 -13.869 -10.898 1.00 60.78 103 ALA A CA 1
ATOM 852 C C . ALA A 1 103 ? 4.466 -13.120 -11.740 1.00 60.78 103 ALA A C 1
ATOM 854 O O . ALA A 1 103 ? 5.661 -13.387 -11.627 1.00 60.78 103 ALA A O 1
ATOM 855 N N . VAL A 1 104 ? 4.029 -12.183 -12.588 1.00 72.88 104 VAL A N 1
ATOM 856 C CA . VAL A 1 104 ? 4.907 -11.400 -13.468 1.00 72.88 104 VAL A CA 1
ATOM 857 C C . VAL A 1 104 ? 4.430 -9.955 -13.500 1.00 72.88 104 VAL A C 1
ATOM 859 O O . VAL A 1 104 ? 3.263 -9.687 -13.787 1.00 72.88 104 VAL A O 1
ATOM 862 N N . THR A 1 105 ? 5.343 -9.018 -13.248 1.00 82.81 105 THR A N 1
ATOM 863 C CA . THR A 1 105 ? 5.068 -7.588 -13.413 1.00 82.81 105 THR A CA 1
ATOM 864 C C . THR A 1 105 ? 4.882 -7.268 -14.894 1.00 82.81 105 THR A C 1
ATOM 866 O O . THR A 1 105 ? 5.766 -7.559 -15.702 1.00 82.81 105 THR A O 1
ATOM 869 N N . LYS A 1 106 ? 3.756 -6.642 -15.253 1.00 88.31 106 LYS A N 1
ATOM 870 C CA . LYS A 1 106 ? 3.435 -6.280 -16.639 1.00 88.31 106 LYS A CA 1
ATOM 871 C C . LYS A 1 106 ? 3.412 -4.760 -16.845 1.00 88.31 106 LYS A C 1
ATOM 873 O O . LYS A 1 106 ? 3.155 -4.030 -15.886 1.00 88.31 106 LYS A O 1
ATOM 878 N N . PRO A 1 107 ? 3.688 -4.256 -18.063 1.00 90.25 107 PRO A N 1
ATOM 879 C CA . PRO A 1 107 ? 3.690 -2.820 -18.340 1.00 90.25 107 PRO A CA 1
ATOM 880 C C . PRO A 1 107 ? 2.366 -2.123 -18.027 1.00 90.25 107 PRO A C 1
ATOM 882 O O . PRO A 1 107 ? 2.384 -0.971 -17.602 1.00 90.25 107 PRO A O 1
ATOM 885 N N . GLU A 1 108 ? 1.236 -2.816 -18.183 1.00 88.31 108 GLU A N 1
ATOM 886 C CA . GLU A 1 108 ? -0.097 -2.260 -17.926 1.00 88.31 108 GLU A CA 1
ATOM 887 C C . GLU A 1 108 ? -0.279 -1.882 -16.446 1.00 88.31 108 GLU A C 1
ATOM 889 O O . GLU A 1 108 ? -1.065 -0.997 -16.124 1.00 88.31 108 GLU A O 1
ATOM 894 N N . TYR A 1 109 ? 0.499 -2.480 -15.532 1.00 88.81 109 TYR A N 1
ATOM 895 C CA . TYR A 1 109 ? 0.445 -2.146 -14.105 1.00 88.81 109 TYR A CA 1
ATOM 896 C C . TYR A 1 109 ? 0.972 -0.748 -13.798 1.00 88.81 109 TYR A C 1
ATOM 898 O O . TYR A 1 109 ? 0.696 -0.236 -12.719 1.00 88.81 109 TYR A O 1
ATOM 906 N N . ILE A 1 110 ? 1.727 -0.120 -14.705 1.00 92.44 110 ILE A N 1
ATOM 907 C CA . ILE A 1 110 ? 2.236 1.238 -14.496 1.00 92.44 110 ILE A CA 1
ATOM 908 C C . ILE A 1 110 ? 1.072 2.207 -14.310 1.00 92.44 110 ILE A C 1
ATOM 910 O O . ILE A 1 110 ? 1.061 2.954 -13.336 1.00 92.44 110 ILE A O 1
ATOM 914 N N . ASP A 1 111 ? 0.100 2.190 -15.219 1.00 92.12 111 ASP A N 1
ATOM 915 C CA . ASP A 1 111 ? -1.013 3.133 -15.158 1.00 92.12 111 ASP A CA 1
ATOM 916 C C . ASP A 1 111 ? -1.986 2.752 -14.033 1.00 92.12 111 ASP A C 1
ATOM 918 O O . ASP A 1 111 ? -2.368 3.621 -13.255 1.00 92.12 111 ASP A O 1
ATOM 922 N N . THR A 1 112 ? -2.247 1.456 -13.808 1.00 92.31 112 THR A N 1
ATOM 923 C CA . THR A 1 112 ? -3.042 1.000 -12.651 1.00 92.31 112 THR A CA 1
ATOM 924 C C . THR A 1 112 ? -2.446 1.451 -11.314 1.00 92.31 112 THR A C 1
ATOM 926 O O . THR A 1 112 ? -3.164 1.927 -10.437 1.00 92.31 112 THR A O 1
ATOM 929 N N . LEU A 1 113 ? -1.127 1.322 -11.136 1.00 93.69 113 LEU A N 1
ATOM 930 C CA . LEU A 1 113 ? -0.447 1.745 -9.910 1.00 93.69 113 LEU A CA 1
ATOM 931 C C . LEU A 1 113 ? -0.383 3.271 -9.783 1.00 93.69 113 LEU A C 1
ATOM 933 O O . LEU A 1 113 ? -0.431 3.773 -8.662 1.00 93.69 113 LEU A O 1
ATOM 937 N N . ALA A 1 114 ? -0.298 4.006 -10.896 1.00 94.69 114 ALA A N 1
ATOM 938 C CA . ALA A 1 114 ? -0.411 5.463 -10.882 1.00 94.69 114 ALA A CA 1
ATOM 939 C C . ALA A 1 114 ? -1.795 5.898 -10.384 1.00 94.69 114 ALA A C 1
ATOM 941 O O . ALA A 1 114 ? -1.870 6.682 -9.444 1.00 94.69 114 ALA A O 1
ATOM 942 N N . GLU A 1 115 ? -2.874 5.321 -10.918 1.00 93.69 115 GLU A N 1
ATOM 943 C CA . GLU A 1 115 ? -4.237 5.635 -10.472 1.00 93.69 115 GLU A CA 1
ATOM 944 C C . GLU A 1 115 ? -4.476 5.295 -8.995 1.00 93.69 115 GLU A C 1
ATOM 946 O O . GLU A 1 115 ? -5.209 5.996 -8.303 1.00 93.69 115 GLU A O 1
ATOM 951 N N . ILE A 1 116 ? -3.885 4.205 -8.496 1.00 94.38 116 ILE A N 1
ATOM 952 C CA . ILE A 1 116 ? -3.961 3.837 -7.075 1.00 94.38 116 ILE A CA 1
ATOM 953 C C . ILE A 1 116 ? -3.296 4.903 -6.206 1.00 94.38 116 ILE A C 1
ATOM 955 O O . ILE A 1 116 ? -3.834 5.279 -5.165 1.00 94.38 116 ILE A O 1
ATOM 959 N N . LEU A 1 117 ? -2.126 5.391 -6.621 1.00 95.69 117 LEU A N 1
ATOM 960 C CA . LEU A 1 117 ? -1.439 6.468 -5.916 1.00 95.69 117 LEU A CA 1
ATOM 961 C C . LEU A 1 117 ? -2.239 7.772 -5.968 1.00 95.69 117 LEU A C 1
ATOM 963 O O . LEU A 1 117 ? -2.295 8.464 -4.959 1.00 95.69 117 LEU A O 1
ATOM 967 N N . GLU A 1 118 ? -2.885 8.077 -7.092 1.00 95.00 118 GLU A N 1
ATOM 968 C CA . GLU A 1 118 ? -3.760 9.248 -7.233 1.00 95.00 118 GLU A CA 1
ATOM 969 C C . GLU A 1 118 ? -4.983 9.161 -6.312 1.00 95.00 118 GLU A C 1
ATOM 971 O O . GLU A 1 118 ? -5.318 10.139 -5.644 1.00 95.00 118 GLU A O 1
ATOM 976 N N . ASP A 1 119 ? -5.617 7.987 -6.212 1.00 94.62 119 ASP A N 1
ATOM 977 C CA . ASP A 1 119 ? -6.738 7.771 -5.292 1.00 94.62 119 ASP A CA 1
ATOM 978 C C . ASP A 1 119 ? -6.308 8.005 -3.836 1.00 94.62 119 ASP A C 1
ATOM 980 O O . ASP A 1 119 ? -7.013 8.672 -3.079 1.00 94.62 119 ASP A O 1
ATOM 984 N N . PHE A 1 120 ? -5.126 7.520 -3.445 1.00 95.56 120 PHE A N 1
ATOM 985 C CA . PHE A 1 120 ? -4.579 7.792 -2.117 1.00 95.56 120 PHE A CA 1
ATOM 986 C C . PHE A 1 120 ? -4.210 9.265 -1.909 1.00 95.56 120 PHE A C 1
ATOM 988 O O . PHE A 1 120 ? -4.513 9.805 -0.850 1.00 95.56 120 PHE A O 1
ATOM 995 N N . GLU A 1 121 ? -3.573 9.931 -2.878 1.00 94.38 121 GLU A N 1
ATOM 996 C CA . GLU A 1 121 ? -3.218 11.354 -2.758 1.00 94.38 121 GLU A CA 1
ATOM 997 C C . GLU A 1 121 ? -4.455 12.231 -2.579 1.00 94.38 121 GLU A C 1
ATOM 999 O O . GLU A 1 121 ? -4.449 13.119 -1.727 1.00 94.38 121 GLU A O 1
ATOM 1004 N N . LYS A 1 122 ? -5.530 11.930 -3.313 1.00 93.94 122 LYS A N 1
ATOM 1005 C CA . LYS A 1 122 ? -6.815 12.616 -3.185 1.00 93.94 122 LYS A CA 1
ATOM 1006 C C . LYS A 1 122 ? -7.449 12.396 -1.813 1.00 93.94 122 LYS A C 1
ATOM 1008 O O . LYS A 1 122 ? -7.886 13.342 -1.171 1.00 93.94 122 LYS A O 1
ATOM 1013 N N . GLU A 1 123 ? -7.513 11.153 -1.350 1.00 92.50 123 GLU A N 1
ATOM 1014 C CA . GLU A 1 123 ? -8.182 10.819 -0.085 1.00 92.50 123 GLU A CA 1
ATOM 1015 C C . GLU A 1 123 ? -7.362 11.234 1.148 1.00 92.50 123 GLU A C 1
ATOM 1017 O O . GLU A 1 123 ? -7.910 11.434 2.232 1.00 92.50 123 GLU A O 1
ATOM 1022 N N . PHE A 1 124 ? -6.046 11.394 0.996 1.00 91.19 124 PHE A N 1
ATOM 1023 C CA . PHE A 1 124 ? -5.147 11.891 2.037 1.00 91.19 124 PHE A CA 1
ATOM 1024 C C . PHE A 1 124 ? -4.854 13.391 1.925 1.00 91.19 124 PHE A C 1
ATOM 1026 O O . PHE A 1 124 ? -4.054 13.917 2.708 1.00 91.19 124 PHE A O 1
ATOM 1033 N N . GLU A 1 125 ? -5.495 14.096 0.993 1.00 91.62 125 GLU A N 1
ATOM 1034 C CA . GLU A 1 125 ? -5.299 15.527 0.805 1.00 91.62 125 GLU A CA 1
ATOM 1035 C C . GLU A 1 125 ? -5.581 16.295 2.109 1.00 91.62 125 GLU A C 1
ATOM 1037 O O . GLU A 1 125 ? -6.554 16.057 2.823 1.00 91.62 125 GLU A O 1
ATOM 1042 N N . GLY A 1 126 ? -4.670 17.198 2.480 1.00 88.81 126 GLY A N 1
ATOM 1043 C CA . GLY A 1 126 ? -4.800 18.001 3.700 1.00 88.81 126 GLY A CA 1
ATOM 1044 C C . GLY A 1 126 ? -4.547 17.256 5.019 1.00 88.81 126 GLY A C 1
ATOM 1045 O O . GLY A 1 126 ? -4.579 17.885 6.081 1.00 88.81 126 GLY A O 1
ATOM 1046 N N . THR A 1 127 ? -4.229 15.955 4.999 1.00 91.88 127 THR A N 1
ATOM 1047 C CA . THR A 1 127 ? -3.903 15.224 6.231 1.00 91.88 127 THR A CA 1
ATOM 1048 C C . THR A 1 127 ? -2.655 15.787 6.927 1.00 91.88 127 THR A C 1
ATOM 1050 O O . THR A 1 127 ? -1.624 16.101 6.309 1.00 91.88 127 THR A O 1
ATOM 1053 N N . LYS A 1 128 ? -2.730 15.885 8.258 1.00 93.12 128 LYS A N 1
ATOM 1054 C CA . LYS A 1 128 ? -1.600 16.236 9.137 1.00 93.12 128 LYS A CA 1
ATOM 1055 C C . LYS A 1 128 ? -0.917 15.005 9.740 1.00 93.12 128 LYS A C 1
ATOM 1057 O O . LYS A 1 128 ? 0.097 15.162 10.418 1.00 93.12 128 LYS A O 1
ATOM 1062 N N . ASP A 1 129 ? -1.439 13.805 9.478 1.00 94.12 129 ASP A N 1
ATOM 1063 C CA . ASP A 1 129 ? -0.867 12.550 9.963 1.00 94.12 129 ASP A CA 1
ATOM 1064 C C . ASP A 1 129 ? 0.503 12.301 9.306 1.00 94.12 129 ASP A C 1
ATOM 1066 O O . ASP A 1 129 ? 0.613 12.026 8.108 1.00 94.12 129 ASP A O 1
ATOM 1070 N N . ARG A 1 130 ? 1.570 12.450 10.099 1.00 93.62 130 ARG A N 1
ATOM 1071 C CA . ARG A 1 130 ? 2.952 12.253 9.645 1.00 93.62 130 ARG A CA 1
ATOM 1072 C C . ARG A 1 130 ? 3.265 10.784 9.382 1.00 93.62 130 ARG A C 1
ATOM 1074 O O . ARG A 1 130 ? 4.022 10.498 8.456 1.00 93.62 130 ARG A O 1
ATOM 1081 N N . GLU A 1 131 ? 2.694 9.874 10.164 1.00 93.62 131 GLU A N 1
ATOM 1082 C CA . GLU A 1 131 ? 2.929 8.440 10.005 1.00 93.62 131 GLU A CA 1
ATOM 1083 C C . GLU A 1 131 ? 2.246 7.919 8.747 1.00 93.62 131 GLU A C 1
ATOM 1085 O O . GLU A 1 131 ? 2.860 7.173 7.985 1.00 93.62 131 GLU A O 1
ATOM 1090 N N . LEU A 1 132 ? 1.054 8.426 8.424 1.00 94.81 132 LEU A N 1
ATOM 1091 C CA . LEU A 1 132 ? 0.409 8.131 7.147 1.00 94.81 132 LEU A CA 1
ATOM 1092 C C . LEU A 1 132 ? 1.272 8.564 5.958 1.00 94.81 132 LEU A C 1
ATOM 1094 O O . LEU A 1 132 ? 1.442 7.796 5.014 1.00 94.81 132 LEU A O 1
ATOM 1098 N N . LYS A 1 133 ? 1.860 9.767 6.008 1.00 94.50 133 LYS A N 1
ATOM 1099 C CA . LYS A 1 133 ? 2.747 10.263 4.940 1.00 94.50 133 LYS A CA 1
ATOM 1100 C C . LYS A 1 133 ? 3.977 9.376 4.764 1.00 94.50 133 LYS A C 1
ATOM 1102 O O . LYS A 1 133 ? 4.352 9.073 3.633 1.00 94.50 133 LYS A O 1
ATOM 1107 N N . ARG A 1 134 ? 4.582 8.921 5.864 1.00 94.19 134 ARG A N 1
ATOM 1108 C CA . ARG A 1 134 ? 5.712 7.978 5.837 1.00 94.19 134 ARG A CA 1
ATOM 1109 C C . ARG A 1 134 ? 5.303 6.625 5.259 1.00 94.19 134 ARG A C 1
ATOM 1111 O O . ARG A 1 134 ? 5.965 6.127 4.350 1.00 94.19 134 ARG A O 1
ATOM 1118 N N . ALA A 1 135 ? 4.187 6.071 5.725 1.00 94.81 135 ALA A N 1
ATOM 1119 C CA . ALA A 1 135 ? 3.666 4.792 5.259 1.00 94.81 135 ALA A CA 1
ATOM 1120 C C . ALA A 1 135 ? 3.313 4.839 3.762 1.00 94.81 135 ALA A C 1
ATOM 1122 O O . ALA A 1 135 ? 3.665 3.938 3.001 1.00 94.81 135 ALA A O 1
ATOM 1123 N N . PHE A 1 136 ? 2.696 5.930 3.305 1.00 95.56 136 PHE A N 1
ATOM 1124 C CA . PHE A 1 136 ? 2.381 6.145 1.897 1.00 95.56 136 PHE A CA 1
ATOM 1125 C C . PHE A 1 136 ? 3.641 6.309 1.031 1.00 95.56 136 PHE A C 1
ATOM 1127 O O . PHE A 1 136 ? 3.742 5.712 -0.041 1.00 95.56 136 PHE A O 1
ATOM 1134 N N . ASN A 1 137 ? 4.657 7.028 1.515 1.00 94.31 137 ASN A N 1
ATOM 1135 C CA . ASN A 1 137 ? 5.959 7.111 0.850 1.00 94.31 137 ASN A CA 1
ATOM 1136 C C . ASN A 1 137 ? 6.629 5.728 0.722 1.00 94.31 137 ASN A C 1
ATOM 1138 O O . ASN A 1 137 ? 7.253 5.415 -0.296 1.00 94.31 137 ASN A O 1
ATOM 1142 N N . TYR A 1 138 ? 6.448 4.856 1.717 1.00 92.69 138 TYR A N 1
ATOM 1143 C CA . TYR A 1 138 ? 6.902 3.471 1.636 1.00 92.69 138 TYR A CA 1
ATOM 1144 C C . TYR A 1 138 ? 6.125 2.649 0.603 1.00 92.69 138 TYR A C 1
ATOM 1146 O O . TYR A 1 138 ? 6.739 1.889 -0.150 1.00 92.69 138 TYR A O 1
ATOM 1154 N N . LEU A 1 139 ? 4.804 2.835 0.495 1.00 94.50 139 LEU A N 1
ATOM 1155 C CA . LEU A 1 139 ? 4.004 2.227 -0.573 1.00 94.50 139 LEU A CA 1
ATOM 1156 C C . LEU A 1 139 ? 4.540 2.625 -1.959 1.00 94.50 139 LEU A C 1
ATOM 1158 O O . LEU A 1 139 ? 4.728 1.746 -2.801 1.00 94.50 139 LEU A O 1
ATOM 1162 N N . LYS A 1 140 ? 4.874 3.906 -2.182 1.00 94.56 140 LYS A N 1
ATOM 1163 C CA . LYS A 1 140 ? 5.501 4.367 -3.437 1.00 94.56 140 LYS A CA 1
ATOM 1164 C C . LYS A 1 140 ? 6.801 3.613 -3.736 1.00 94.56 140 LYS A C 1
ATOM 1166 O O . LYS A 1 140 ? 7.013 3.167 -4.863 1.00 94.56 140 LYS A O 1
ATOM 1171 N N . MET A 1 141 ? 7.642 3.378 -2.726 1.00 90.38 141 MET A N 1
ATOM 1172 C CA . MET A 1 141 ? 8.861 2.577 -2.895 1.00 90.38 141 MET A CA 1
ATOM 1173 C C . MET A 1 141 ? 8.572 1.099 -3.210 1.00 90.38 141 MET A C 1
ATOM 1175 O O . MET A 1 141 ? 9.276 0.479 -4.013 1.00 90.38 141 MET A O 1
ATOM 1179 N N . ARG A 1 142 ? 7.545 0.502 -2.595 1.00 89.56 142 ARG A N 1
ATOM 1180 C CA . ARG A 1 142 ? 7.118 -0.873 -2.910 1.00 89.56 142 ARG A CA 1
ATOM 1181 C C . ARG A 1 142 ? 6.638 -0.979 -4.356 1.00 89.56 142 ARG A C 1
ATOM 1183 O O . ARG A 1 142 ? 7.058 -1.892 -5.060 1.00 89.56 142 ARG A O 1
ATOM 1190 N N . ILE A 1 143 ? 5.839 -0.016 -4.810 1.00 91.88 143 ILE A N 1
ATOM 1191 C CA . ILE A 1 143 ? 5.399 0.107 -6.206 1.00 91.88 143 ILE A CA 1
ATOM 1192 C C . ILE A 1 143 ? 6.601 0.214 -7.141 1.00 91.88 143 ILE A C 1
ATOM 1194 O O . ILE A 1 143 ? 6.690 -0.536 -8.110 1.00 91.88 143 ILE A O 1
ATOM 1198 N N . PHE A 1 144 ? 7.573 1.069 -6.815 1.00 89.06 144 PHE A N 1
ATOM 1199 C CA . PHE A 1 144 ? 8.813 1.159 -7.578 1.00 89.06 144 PHE A CA 1
ATOM 1200 C C . PHE A 1 144 ? 9.539 -0.192 -7.661 1.00 89.06 144 PHE A C 1
ATOM 1202 O O . PHE A 1 144 ? 9.968 -0.589 -8.737 1.00 89.06 144 PHE A O 1
ATOM 1209 N N . THR A 1 145 ? 9.645 -0.920 -6.548 1.00 84.94 145 THR A N 1
ATOM 1210 C CA . THR A 1 145 ? 10.319 -2.230 -6.487 1.00 84.94 145 THR A CA 1
ATOM 1211 C C . THR A 1 145 ? 9.636 -3.260 -7.396 1.00 84.94 145 THR A C 1
ATOM 1213 O O . THR A 1 145 ? 10.309 -4.037 -8.068 1.00 84.94 145 THR A O 1
ATOM 1216 N N . ILE A 1 146 ? 8.302 -3.247 -7.460 1.00 86.38 146 ILE A N 1
ATOM 1217 C CA . ILE A 1 146 ? 7.525 -4.086 -8.385 1.00 86.38 146 ILE A CA 1
ATOM 1218 C C . ILE A 1 146 ? 7.835 -3.683 -9.829 1.00 86.38 146 ILE A C 1
ATOM 1220 O O . ILE A 1 146 ? 8.281 -4.504 -10.627 1.00 86.38 146 ILE A O 1
ATOM 1224 N N . LEU A 1 147 ? 7.685 -2.399 -10.152 1.00 87.69 147 LEU A N 1
ATOM 1225 C CA . LEU A 1 147 ? 7.858 -1.885 -11.509 1.00 87.69 147 LEU A CA 1
ATOM 1226 C C . LEU A 1 147 ? 9.304 -1.982 -12.024 1.00 87.69 147 LEU A C 1
ATOM 1228 O O . LEU A 1 147 ? 9.509 -2.164 -13.222 1.00 87.69 147 LEU A O 1
ATOM 1232 N N . ALA A 1 148 ? 10.310 -1.948 -11.148 1.00 85.12 148 ALA A N 1
ATOM 1233 C CA . ALA A 1 148 ? 11.724 -2.133 -11.488 1.00 85.12 148 ALA A CA 1
ATOM 1234 C C . ALA A 1 148 ? 12.055 -3.540 -12.032 1.00 85.12 148 ALA A C 1
ATOM 1236 O O . ALA A 1 148 ? 13.170 -3.790 -12.485 1.00 85.12 148 ALA A O 1
ATOM 1237 N N . GLN A 1 149 ? 11.097 -4.468 -12.020 1.00 84.00 149 GLN A N 1
ATOM 1238 C CA . GLN A 1 149 ? 11.218 -5.761 -12.693 1.00 84.00 149 GLN A CA 1
ATOM 1239 C C . GLN A 1 149 ? 10.981 -5.664 -14.210 1.00 84.00 149 GLN A C 1
ATOM 1241 O O . GLN A 1 149 ? 11.333 -6.583 -14.950 1.00 84.00 149 GLN A O 1
ATOM 1246 N N . LEU A 1 150 ? 10.392 -4.562 -14.689 1.00 86.69 150 LEU A N 1
ATOM 1247 C CA . LEU A 1 150 ? 10.121 -4.343 -16.106 1.00 86.69 150 LEU A CA 1
ATOM 1248 C C . LEU A 1 150 ? 11.400 -4.037 -16.903 1.00 86.69 150 LEU A C 1
ATOM 1250 O O . LEU A 1 150 ? 12.391 -3.549 -16.358 1.00 86.69 150 LEU A O 1
ATOM 1254 N N . PRO A 1 151 ? 11.387 -4.243 -18.233 1.00 86.81 151 PRO A N 1
ATOM 1255 C CA . PRO A 1 151 ? 12.470 -3.794 -19.098 1.00 86.81 151 PRO A CA 1
ATOM 1256 C C . PRO A 1 151 ? 12.724 -2.283 -18.990 1.00 86.81 151 PRO A C 1
ATOM 1258 O O . PRO A 1 151 ? 11.793 -1.480 -18.912 1.00 86.81 151 PRO A O 1
ATOM 1261 N N . ILE A 1 152 ? 13.990 -1.878 -19.108 1.00 85.06 152 ILE A N 1
ATOM 1262 C CA . ILE A 1 152 ? 14.427 -0.481 -18.944 1.00 85.06 152 ILE A CA 1
ATOM 1263 C C . ILE A 1 152 ? 13.676 0.538 -19.811 1.00 85.06 152 ILE A C 1
ATOM 1265 O O . ILE A 1 152 ? 13.521 1.694 -19.419 1.00 85.06 152 ILE A O 1
ATOM 1269 N N . ARG A 1 153 ? 13.161 0.121 -20.975 1.00 88.94 153 ARG A N 1
ATOM 1270 C CA . ARG A 1 153 ? 12.365 0.986 -21.862 1.00 88.94 153 ARG A CA 1
ATOM 1271 C C . ARG A 1 153 ? 11.158 1.618 -21.152 1.00 88.94 153 ARG A C 1
ATOM 1273 O O . ARG A 1 153 ? 10.742 2.708 -21.532 1.00 88.94 153 ARG A O 1
ATOM 1280 N N . TYR A 1 154 ? 10.648 0.985 -20.093 1.00 90.06 154 TYR A N 1
ATOM 1281 C CA . TYR A 1 154 ? 9.515 1.476 -19.305 1.00 90.06 154 TYR A CA 1
ATOM 1282 C C . TYR A 1 154 ? 9.903 2.466 -18.195 1.00 90.06 154 TYR A C 1
ATOM 1284 O O . TYR A 1 154 ? 9.043 3.171 -17.675 1.00 90.06 154 TYR A O 1
ATOM 1292 N N . TYR A 1 155 ? 11.192 2.623 -17.873 1.00 88.38 155 TYR A N 1
ATOM 1293 C CA . TYR A 1 155 ? 11.640 3.431 -16.729 1.00 88.38 155 TYR A CA 1
ATOM 1294 C C . TYR A 1 155 ? 11.388 4.930 -16.908 1.00 88.38 155 TYR A C 1
ATOM 1296 O O . TYR A 1 155 ? 11.380 5.682 -15.935 1.00 88.38 155 TYR A O 1
ATOM 1304 N N . LYS A 1 156 ? 11.146 5.387 -18.144 1.00 89.50 156 LYS A N 1
ATOM 1305 C CA . LYS A 1 156 ? 10.690 6.760 -18.398 1.00 89.50 156 LYS A CA 1
ATOM 1306 C C . LYS A 1 156 ? 9.385 7.055 -17.646 1.00 89.50 156 LYS A C 1
ATOM 1308 O O . LYS A 1 156 ? 9.228 8.167 -17.152 1.00 89.50 156 LYS A O 1
ATOM 1313 N N . ALA A 1 157 ? 8.492 6.072 -17.519 1.00 88.06 157 ALA A N 1
ATOM 1314 C CA . ALA A 1 157 ? 7.228 6.236 -16.810 1.00 88.06 157 ALA A CA 1
ATOM 1315 C C . ALA A 1 157 ? 7.414 6.409 -15.293 1.00 88.06 157 ALA A C 1
ATOM 1317 O O . ALA A 1 157 ? 6.628 7.106 -14.660 1.00 88.06 157 ALA A O 1
ATOM 1318 N N . PHE A 1 158 ? 8.494 5.869 -14.716 1.00 83.00 158 PHE A N 1
ATOM 1319 C CA . PHE A 1 158 ? 8.766 5.947 -13.271 1.00 83.00 158 PHE A CA 1
ATOM 1320 C C . PHE A 1 158 ? 9.221 7.337 -12.818 1.00 83.00 158 PHE A C 1
ATOM 1322 O O . PHE A 1 158 ? 9.395 7.569 -11.625 1.00 83.00 158 PHE A O 1
ATOM 1329 N N . ARG A 1 159 ? 9.443 8.251 -13.769 1.00 87.31 159 ARG A N 1
ATOM 1330 C CA . ARG A 1 159 ? 9.816 9.647 -13.513 1.00 87.31 159 ARG A CA 1
ATOM 1331 C C . ARG A 1 159 ? 8.611 10.573 -13.390 1.00 87.31 159 ARG A C 1
ATOM 1333 O O . ARG A 1 159 ? 8.794 11.761 -13.137 1.00 87.31 159 ARG A O 1
ATOM 1340 N N . LYS A 1 160 ? 7.389 10.062 -13.603 1.00 90.06 160 LYS A N 1
ATOM 1341 C CA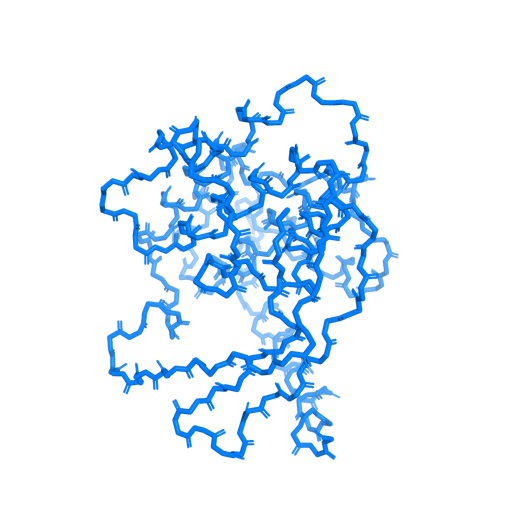 . LYS A 1 160 ? 6.165 10.826 -13.338 1.00 90.06 160 LYS A CA 1
ATOM 1342 C C . LYS A 1 160 ? 6.159 11.249 -11.853 1.00 90.06 160 LYS A C 1
ATOM 1344 O O . LYS A 1 160 ? 6.514 10.423 -11.009 1.00 90.06 160 LYS A O 1
ATOM 1349 N N . PRO A 1 161 ? 5.732 12.482 -11.514 1.00 92.25 161 PRO A N 1
ATOM 1350 C CA . PRO A 1 161 ? 5.732 12.977 -10.133 1.00 92.25 161 PRO A CA 1
ATOM 1351 C C . PRO A 1 161 ? 5.008 12.066 -9.135 1.00 92.25 161 PRO A C 1
ATOM 1353 O O . PRO A 1 161 ? 5.458 11.941 -8.001 1.00 92.25 161 PRO A O 1
ATOM 1356 N N . ILE A 1 162 ? 3.953 11.375 -9.576 1.00 94.19 162 ILE A N 1
ATOM 1357 C CA . ILE A 1 162 ? 3.152 10.471 -8.742 1.00 94.19 162 ILE A CA 1
ATOM 1358 C C . ILE A 1 162 ? 3.988 9.362 -8.076 1.00 94.19 162 ILE A C 1
ATOM 1360 O O . ILE A 1 162 ? 3.786 9.037 -6.906 1.00 94.19 162 ILE A O 1
ATOM 1364 N N . PHE A 1 163 ? 5.012 8.851 -8.772 1.00 92.94 163 PHE A N 1
ATOM 1365 C CA . PHE A 1 163 ? 5.910 7.804 -8.269 1.00 92.94 163 PHE A CA 1
ATOM 1366 C C . PHE A 1 163 ? 7.070 8.338 -7.426 1.00 92.94 163 PHE A C 1
ATOM 1368 O O . PHE A 1 163 ? 7.912 7.558 -6.975 1.00 92.94 163 PHE A O 1
ATOM 1375 N N . LYS A 1 164 ? 7.161 9.658 -7.230 1.00 92.38 164 LYS A N 1
ATOM 1376 C CA . LYS A 1 164 ? 8.292 10.256 -6.533 1.00 92.38 164 LYS A CA 1
ATOM 1377 C C . LYS A 1 164 ? 8.298 9.828 -5.066 1.00 92.38 164 LYS A C 1
ATOM 1379 O O . LYS A 1 164 ? 7.340 10.067 -4.337 1.00 92.38 164 LYS A O 1
ATOM 1384 N N . VAL A 1 165 ? 9.413 9.238 -4.645 1.00 91.75 165 VAL A N 1
ATOM 1385 C CA . VAL A 1 165 ? 9.707 8.932 -3.242 1.00 91.75 165 VAL A CA 1
ATOM 1386 C C . VAL A 1 165 ? 10.502 10.078 -2.626 1.00 91.75 165 VAL A C 1
ATOM 1388 O O . VAL A 1 165 ? 11.481 10.557 -3.207 1.00 91.75 165 VAL A O 1
ATOM 1391 N N . GLU A 1 166 ? 10.109 10.494 -1.429 1.00 92.25 166 GLU A N 1
ATOM 1392 C CA . GLU A 1 166 ? 10.792 11.504 -0.630 1.00 92.25 166 GLU A CA 1
ATOM 1393 C C . GLU A 1 166 ? 11.778 10.851 0.339 1.00 92.25 166 GLU A C 1
ATOM 1395 O O . GLU A 1 166 ? 11.387 10.083 1.220 1.00 92.25 166 GLU A O 1
ATOM 1400 N N . TRP A 1 167 ? 13.066 11.179 0.204 1.00 88.50 167 TRP A N 1
ATOM 1401 C CA . TRP A 1 167 ? 14.113 10.645 1.083 1.00 88.50 167 TRP A CA 1
ATOM 1402 C C . TRP A 1 167 ? 13.871 10.964 2.559 1.00 88.50 167 TRP A C 1
ATOM 1404 O O . TRP A 1 167 ? 14.040 10.099 3.408 1.00 88.50 167 TRP A O 1
ATOM 1414 N N . ALA A 1 168 ? 13.426 12.188 2.857 1.00 89.12 168 ALA A N 1
ATOM 1415 C CA . ALA A 1 168 ? 13.204 12.660 4.224 1.00 89.12 168 ALA A CA 1
ATOM 1416 C C . ALA A 1 168 ? 12.105 11.883 4.976 1.00 89.12 168 ALA A C 1
ATOM 1418 O O . ALA A 1 168 ? 12.038 11.930 6.202 1.00 89.12 168 ALA A O 1
ATOM 1419 N N . LEU A 1 169 ? 11.233 11.182 4.247 1.00 86.00 169 LEU A N 1
ATOM 1420 C CA . LEU A 1 169 ? 10.155 10.363 4.802 1.00 86.00 169 LEU A CA 1
ATOM 1421 C C . LEU A 1 169 ? 10.493 8.867 4.789 1.00 86.00 169 LEU A C 1
ATOM 1423 O O . LEU A 1 169 ? 9.629 8.045 5.089 1.00 86.00 169 LEU A O 1
ATOM 1427 N N . PHE A 1 170 ? 11.714 8.498 4.396 1.00 79.56 170 PHE A N 1
ATOM 1428 C CA . PHE A 1 170 ? 12.136 7.113 4.243 1.00 79.56 170 PHE A CA 1
ATOM 1429 C C . PHE A 1 170 ? 12.972 6.664 5.452 1.00 79.56 170 PHE A C 1
ATOM 1431 O O . PHE A 1 170 ? 13.867 7.402 5.860 1.00 79.56 170 PHE A O 1
ATOM 1438 N N . PRO A 1 171 ? 12.730 5.477 6.042 1.00 78.81 171 PRO A N 1
ATOM 1439 C CA . PRO A 1 171 ? 13.565 4.993 7.140 1.00 78.81 171 PRO A CA 1
ATOM 1440 C C . PRO A 1 171 ? 15.033 4.849 6.704 1.00 78.81 171 PRO A C 1
ATOM 1442 O O . PRO A 1 171 ? 15.319 4.294 5.643 1.00 78.81 171 PRO A O 1
ATOM 1445 N N . HIS A 1 172 ? 15.969 5.347 7.516 1.00 83.44 172 HIS A N 1
ATOM 1446 C CA . HIS A 1 172 ? 17.397 5.431 7.172 1.00 83.44 172 HIS A CA 1
ATOM 1447 C C . HIS A 1 172 ? 18.221 4.227 7.652 1.00 83.44 172 HIS A C 1
ATOM 1449 O O . HIS A 1 172 ? 19.338 4.378 8.139 1.00 83.44 172 HIS A O 1
ATOM 1455 N N . ASP A 1 173 ? 17.688 3.015 7.516 1.00 86.56 173 ASP A N 1
ATOM 1456 C CA . ASP A 1 173 ? 18.489 1.799 7.675 1.00 86.56 173 ASP A CA 1
ATOM 1457 C C . ASP A 1 173 ? 19.221 1.437 6.372 1.00 86.56 173 ASP A C 1
ATOM 1459 O O . ASP A 1 173 ? 18.900 1.927 5.284 1.00 86.56 173 ASP A O 1
ATOM 1463 N N . LEU A 1 174 ? 20.222 0.558 6.466 1.00 81.69 174 LEU A N 1
ATOM 1464 C CA . LEU A 1 174 ? 21.057 0.163 5.327 1.00 81.69 174 LEU A CA 1
ATOM 1465 C C . LEU A 1 174 ? 20.230 -0.401 4.161 1.00 81.69 174 LEU A C 1
ATOM 1467 O O . LEU A 1 174 ? 20.461 -0.052 3.002 1.00 81.69 174 LEU A O 1
ATOM 1471 N N . ARG A 1 175 ? 19.233 -1.245 4.455 1.00 81.44 175 ARG A N 1
ATOM 1472 C CA . ARG A 1 175 ? 18.394 -1.889 3.435 1.00 81.44 175 ARG A CA 1
ATOM 1473 C C . ARG A 1 175 ? 17.585 -0.844 2.678 1.00 81.44 175 ARG A C 1
ATOM 1475 O O . ARG A 1 175 ? 17.526 -0.869 1.448 1.00 81.44 175 ARG A O 1
ATOM 1482 N N . ASN A 1 176 ? 16.961 0.068 3.404 1.00 81.94 176 ASN A N 1
ATOM 1483 C CA . ASN A 1 176 ? 16.162 1.135 2.826 1.00 81.94 176 ASN A CA 1
ATOM 1484 C C . ASN A 1 176 ? 17.033 2.171 2.092 1.00 81.94 176 ASN A C 1
ATOM 1486 O O . ASN A 1 176 ? 16.673 2.619 1.002 1.00 81.94 176 ASN A O 1
ATOM 1490 N N . THR A 1 177 ? 18.241 2.441 2.577 1.00 85.56 177 THR A N 1
ATOM 1491 C CA . THR A 1 177 ? 19.223 3.280 1.875 1.00 85.56 177 THR A CA 1
ATOM 1492 C C . THR A 1 177 ? 19.595 2.697 0.511 1.00 85.56 177 THR A C 1
ATOM 1494 O O . THR A 1 177 ? 19.566 3.411 -0.491 1.00 85.56 177 THR A O 1
ATOM 1497 N N . ILE A 1 178 ? 19.853 1.386 0.429 1.00 84.31 178 ILE A N 1
ATOM 1498 C CA . ILE A 1 178 ? 20.149 0.703 -0.842 1.00 84.31 178 ILE A CA 1
ATOM 1499 C C . ILE A 1 178 ? 18.958 0.792 -1.806 1.00 84.31 178 ILE A C 1
ATOM 1501 O O . ILE A 1 178 ? 19.142 1.118 -2.982 1.00 84.31 178 ILE A O 1
ATOM 1505 N N . LYS A 1 179 ? 17.730 0.549 -1.322 1.00 82.56 179 LYS A N 1
ATOM 1506 C CA . LYS A 1 179 ? 16.510 0.669 -2.142 1.00 82.56 179 LYS A CA 1
ATOM 1507 C C . LYS A 1 179 ? 16.347 2.077 -2.708 1.00 82.56 179 LYS A C 1
ATOM 1509 O O . LYS A 1 179 ? 16.100 2.233 -3.902 1.00 82.56 179 LYS A O 1
ATOM 1514 N N . TYR A 1 180 ? 16.516 3.097 -1.868 1.00 87.19 180 TYR A N 1
ATOM 1515 C CA . TYR A 1 180 ? 16.407 4.485 -2.299 1.00 87.19 180 TYR A CA 1
ATOM 1516 C C . TYR A 1 180 ? 17.514 4.877 -3.278 1.00 87.19 180 TYR A C 1
ATOM 1518 O O . TYR A 1 180 ? 17.246 5.563 -4.262 1.00 87.19 180 TYR A O 1
ATOM 1526 N N . PHE A 1 181 ? 18.745 4.409 -3.068 1.00 86.88 181 PHE A N 1
ATOM 1527 C CA . PHE A 1 181 ? 19.834 4.632 -4.012 1.00 86.88 181 PHE A CA 1
ATOM 1528 C C . PHE A 1 181 ? 19.514 4.025 -5.384 1.00 86.88 181 PHE A C 1
ATOM 1530 O O . PHE A 1 181 ? 19.589 4.731 -6.392 1.00 86.88 181 PHE A O 1
ATOM 1537 N N . ALA A 1 182 ? 19.064 2.768 -5.431 1.00 83.88 182 ALA A N 1
ATOM 1538 C CA . ALA A 1 182 ? 18.629 2.124 -6.670 1.00 83.88 182 ALA A CA 1
ATOM 1539 C C . ALA A 1 182 ? 17.506 2.915 -7.362 1.00 83.88 182 ALA A C 1
ATOM 1541 O O . ALA A 1 182 ? 17.606 3.190 -8.557 1.00 83.88 182 ALA A O 1
ATOM 1542 N N . TYR A 1 183 ? 16.497 3.359 -6.608 1.00 88.38 183 TYR A N 1
ATOM 1543 C CA . TYR A 1 183 ? 15.455 4.270 -7.091 1.00 88.38 183 TYR A CA 1
ATOM 1544 C C . TYR A 1 183 ? 16.041 5.569 -7.666 1.00 88.38 183 TYR A C 1
ATOM 1546 O O . TYR A 1 183 ? 15.726 5.957 -8.787 1.00 88.38 183 TYR A O 1
ATOM 1554 N N . SER A 1 184 ? 16.957 6.232 -6.963 1.00 87.62 184 SER A N 1
ATOM 1555 C CA . SER A 1 184 ? 17.542 7.501 -7.413 1.00 87.62 184 SER A CA 1
ATOM 1556 C C . SER A 1 184 ? 18.274 7.376 -8.757 1.00 87.62 184 SER A C 1
ATOM 1558 O O . SER A 1 184 ? 18.235 8.290 -9.585 1.00 87.62 184 SER A O 1
ATOM 1560 N N . LEU A 1 185 ? 18.881 6.215 -9.016 1.00 84.44 185 LEU A N 1
ATOM 1561 C CA . LEU A 1 185 ? 19.551 5.916 -10.275 1.00 84.44 185 LEU A CA 1
ATOM 1562 C C . LEU A 1 185 ? 18.558 5.722 -11.434 1.00 84.44 185 LEU A C 1
ATOM 1564 O O . LEU A 1 185 ? 18.906 6.042 -12.572 1.00 84.44 185 LEU A O 1
ATOM 1568 N N . THR A 1 186 ? 17.325 5.255 -11.194 1.00 81.25 186 THR A N 1
ATOM 1569 C CA . THR A 1 186 ? 16.300 5.136 -12.257 1.00 81.25 186 THR A CA 1
ATOM 1570 C C . THR A 1 186 ? 15.725 6.489 -12.658 1.00 81.25 186 THR A C 1
ATOM 1572 O O . THR A 1 186 ? 15.290 6.682 -13.801 1.00 81.25 186 THR A O 1
ATOM 1575 N N . GLN A 1 187 ? 15.749 7.446 -11.729 1.00 85.75 187 GLN A N 1
ATOM 1576 C CA . GLN A 1 187 ? 15.237 8.795 -11.948 1.00 85.75 187 GLN A CA 1
ATOM 1577 C C . GLN A 1 187 ? 16.099 9.606 -12.925 1.00 85.75 187 GLN A C 1
ATOM 1579 O O . GLN A 1 187 ? 15.591 10.523 -13.570 1.00 85.75 187 GLN A O 1
ATOM 1584 N N . LYS A 1 188 ? 17.373 9.241 -13.133 1.00 84.69 188 LYS A N 1
ATOM 1585 C CA . LYS A 1 188 ? 18.244 9.898 -14.121 1.00 84.69 188 LYS A CA 1
ATOM 1586 C C . LYS A 1 188 ? 18.358 9.069 -15.404 1.00 84.69 188 LYS A C 1
ATOM 1588 O O . LYS A 1 188 ? 18.542 7.855 -15.381 1.00 84.69 188 LYS A O 1
ATOM 1593 N N . ARG A 1 189 ? 18.303 9.741 -16.562 1.00 77.81 189 ARG A N 1
ATOM 1594 C CA . ARG A 1 189 ? 18.371 9.095 -17.890 1.00 77.81 189 ARG A CA 1
ATOM 1595 C C . ARG A 1 189 ? 19.649 8.282 -18.096 1.00 77.81 189 ARG A C 1
ATOM 1597 O O . ARG A 1 189 ? 19.572 7.170 -18.601 1.00 77.81 189 ARG A O 1
ATOM 1604 N N . TYR A 1 190 ? 20.786 8.832 -17.685 1.00 77.19 190 TYR A N 1
ATOM 1605 C CA . TYR A 1 190 ? 22.109 8.272 -17.966 1.00 77.19 190 TYR A CA 1
ATOM 1606 C C . TYR A 1 190 ? 22.529 7.148 -17.020 1.00 77.19 190 TYR A C 1
ATOM 1608 O O . TYR A 1 190 ? 23.446 6.407 -17.344 1.00 77.19 190 TYR A O 1
ATOM 1616 N N . THR A 1 191 ? 21.865 6.997 -15.873 1.00 77.25 191 THR A N 1
ATOM 1617 C CA . THR A 1 191 ? 22.190 5.956 -14.883 1.00 77.25 191 THR A CA 1
ATOM 1618 C C . THR A 1 191 ? 21.162 4.832 -14.841 1.00 77.25 191 THR A C 1
ATOM 1620 O O . THR A 1 191 ? 21.414 3.804 -14.220 1.00 77.25 191 THR A O 1
ATOM 1623 N N . ALA A 1 192 ? 20.028 4.982 -15.535 1.00 72.25 192 ALA A N 1
ATOM 1624 C CA . ALA A 1 192 ? 18.977 3.971 -15.556 1.00 72.25 192 ALA A CA 1
ATOM 1625 C C . ALA A 1 192 ? 19.485 2.603 -16.050 1.00 72.25 192 ALA A C 1
ATOM 1627 O O . ALA A 1 192 ? 19.027 1.578 -15.564 1.00 72.25 192 ALA A O 1
ATOM 1628 N N . TRP A 1 193 ? 20.468 2.551 -16.952 1.00 70.12 193 TRP A N 1
ATOM 1629 C CA . TRP A 1 193 ? 21.003 1.284 -17.470 1.00 70.12 193 TRP A CA 1
ATOM 1630 C C . TRP A 1 193 ? 21.797 0.471 -16.442 1.00 70.12 193 TRP A C 1
ATOM 1632 O O . TRP A 1 193 ? 21.787 -0.755 -16.508 1.00 70.12 193 TRP A O 1
ATOM 1642 N N . PHE A 1 194 ? 22.382 1.120 -15.431 1.00 68.88 194 PHE A N 1
ATOM 1643 C CA . PHE A 1 194 ? 23.031 0.432 -14.311 1.00 68.88 194 PHE A CA 1
ATOM 1644 C C . PHE A 1 194 ? 22.034 -0.177 -13.319 1.00 68.88 194 PHE A C 1
ATOM 1646 O O . PHE A 1 194 ? 22.391 -1.054 -12.536 1.00 68.88 194 PHE A O 1
ATOM 1653 N N . THR A 1 195 ? 20.778 0.268 -13.325 1.00 65.94 195 THR A N 1
ATOM 1654 C CA . THR A 1 195 ? 19.824 -0.095 -12.268 1.00 65.94 195 THR A CA 1
ATOM 1655 C C . THR A 1 195 ? 19.307 -1.517 -12.389 1.00 65.94 195 THR A C 1
ATOM 1657 O O . THR A 1 195 ? 19.121 -2.166 -11.370 1.00 65.94 195 THR A O 1
ATOM 1660 N N . THR A 1 196 ? 19.111 -2.036 -13.601 1.00 64.19 196 THR A N 1
ATOM 1661 C CA . THR A 1 196 ? 18.656 -3.416 -13.811 1.00 64.19 196 THR A CA 1
ATOM 1662 C C . THR A 1 196 ? 19.660 -4.447 -13.276 1.00 64.19 196 THR A C 1
ATOM 1664 O O . THR A 1 196 ? 19.229 -5.331 -12.533 1.00 64.19 196 THR A O 1
ATOM 1667 N N . PRO A 1 197 ? 20.978 -4.365 -13.567 1.00 67.75 197 PRO A N 1
ATOM 1668 C CA . PRO A 1 197 ? 21.949 -5.273 -12.962 1.00 67.75 197 PRO A CA 1
ATOM 1669 C C . PRO A 1 197 ? 22.096 -5.058 -11.450 1.00 67.75 197 PRO A C 1
ATOM 1671 O O . PRO A 1 197 ? 22.145 -6.046 -10.729 1.00 67.75 197 PRO A O 1
ATOM 1674 N N . LEU A 1 198 ? 22.0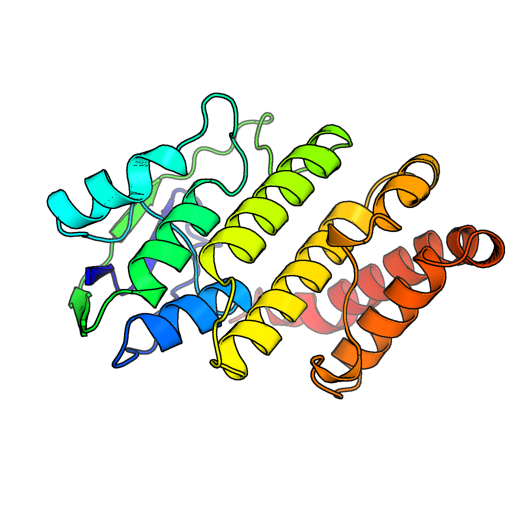73 -3.816 -10.946 1.00 69.25 198 LEU A N 1
ATOM 1675 C CA . LEU A 1 198 ? 22.089 -3.536 -9.499 1.00 69.25 198 LEU A CA 1
ATOM 1676 C C . LEU A 1 198 ? 20.867 -4.110 -8.774 1.00 69.25 198 LEU A C 1
ATOM 1678 O O . LEU A 1 198 ? 21.009 -4.692 -7.705 1.00 69.25 198 LEU A O 1
ATOM 1682 N N . TYR A 1 199 ? 19.677 -3.977 -9.358 1.00 67.12 199 TYR A N 1
ATOM 1683 C CA . TYR A 1 199 ? 18.439 -4.511 -8.804 1.00 67.12 199 TYR A CA 1
ATOM 1684 C C . TYR A 1 199 ? 18.440 -6.038 -8.828 1.00 67.12 199 TYR A C 1
ATOM 1686 O O . TYR A 1 199 ? 18.151 -6.657 -7.811 1.00 67.12 199 TYR A O 1
ATOM 1694 N N . LYS A 1 200 ? 18.834 -6.657 -9.951 1.00 69.25 200 LYS A N 1
ATOM 1695 C CA . LYS A 1 200 ? 18.996 -8.115 -10.036 1.00 69.25 200 LYS A CA 1
ATOM 1696 C C . LYS A 1 200 ? 20.036 -8.619 -9.041 1.00 69.25 200 LYS A C 1
ATOM 1698 O O . LYS A 1 200 ? 19.784 -9.612 -8.376 1.00 69.25 200 LYS A O 1
ATOM 1703 N N . LEU A 1 201 ? 21.164 -7.929 -8.891 1.00 68.88 201 LEU A N 1
ATOM 1704 C CA . LEU A 1 201 ? 22.196 -8.273 -7.915 1.00 68.88 201 LEU A CA 1
ATOM 1705 C C . LEU A 1 201 ? 21.664 -8.149 -6.483 1.00 68.88 201 LEU A C 1
ATOM 1707 O O . LEU A 1 201 ? 21.793 -9.090 -5.712 1.00 68.88 201 LEU A O 1
ATOM 1711 N N . ALA A 1 202 ? 21.012 -7.037 -6.138 1.00 66.88 202 ALA A N 1
ATOM 1712 C CA . ALA A 1 202 ? 20.425 -6.822 -4.817 1.00 66.88 202 ALA A CA 1
ATOM 1713 C C . ALA A 1 202 ? 19.316 -7.838 -4.501 1.00 66.88 202 ALA A C 1
ATOM 1715 O O . ALA A 1 202 ? 19.245 -8.338 -3.382 1.00 66.88 202 ALA A O 1
ATOM 1716 N N . HIS A 1 203 ? 18.481 -8.177 -5.485 1.00 65.56 203 HIS A N 1
ATOM 1717 C CA . HIS A 1 203 ? 17.436 -9.190 -5.361 1.00 65.56 203 HIS A CA 1
ATOM 1718 C C . HIS A 1 203 ? 18.032 -10.591 -5.175 1.00 65.56 203 HIS A C 1
ATOM 1720 O O . HIS A 1 203 ? 17.627 -11.312 -4.269 1.00 65.56 203 HIS A O 1
ATOM 1726 N N . THR A 1 204 ? 19.035 -10.967 -5.973 1.00 65.31 204 THR A N 1
ATOM 1727 C CA . THR A 1 204 ? 19.747 -12.248 -5.838 1.00 65.31 204 THR A CA 1
ATOM 1728 C C . THR A 1 204 ? 20.471 -12.347 -4.499 1.00 65.31 204 THR A C 1
ATOM 1730 O O . THR A 1 204 ? 20.346 -13.360 -3.819 1.00 65.31 204 THR A O 1
ATOM 1733 N N . LEU A 1 205 ? 21.165 -11.289 -4.069 1.00 61.38 205 LEU A N 1
ATOM 1734 C CA . LEU A 1 205 ? 21.804 -11.222 -2.754 1.00 61.38 205 LEU A CA 1
ATOM 1735 C C . LEU A 1 205 ? 20.771 -11.336 -1.630 1.00 61.38 205 LEU A C 1
ATOM 1737 O O . LEU A 1 205 ? 21.001 -12.052 -0.664 1.00 61.38 205 LEU A O 1
ATOM 1741 N N . HIS A 1 206 ? 19.609 -10.693 -1.760 1.00 60.66 206 HIS A N 1
ATOM 1742 C CA . HIS A 1 206 ? 18.528 -10.817 -0.786 1.00 60.66 206 HIS A CA 1
ATOM 1743 C C . HIS A 1 206 ? 18.013 -12.259 -0.684 1.00 60.66 206 HIS A C 1
ATOM 1745 O O . HIS A 1 206 ? 17.944 -12.808 0.415 1.00 60.66 206 HIS A O 1
ATOM 1751 N N . HIS A 1 207 ? 17.729 -12.889 -1.824 1.00 56.88 207 HIS A N 1
ATOM 1752 C CA . HIS A 1 207 ? 17.237 -14.264 -1.896 1.00 56.88 207 HIS A CA 1
ATOM 1753 C C . HIS A 1 207 ? 18.275 -15.271 -1.361 1.00 56.88 207 HIS A C 1
ATOM 1755 O O . HIS A 1 207 ? 17.928 -16.227 -0.668 1.00 56.88 207 HIS A O 1
ATOM 1761 N N . GLN A 1 208 ? 19.567 -15.042 -1.619 1.00 55.75 208 GLN A N 1
ATOM 1762 C CA . GLN A 1 208 ? 20.656 -15.896 -1.135 1.00 55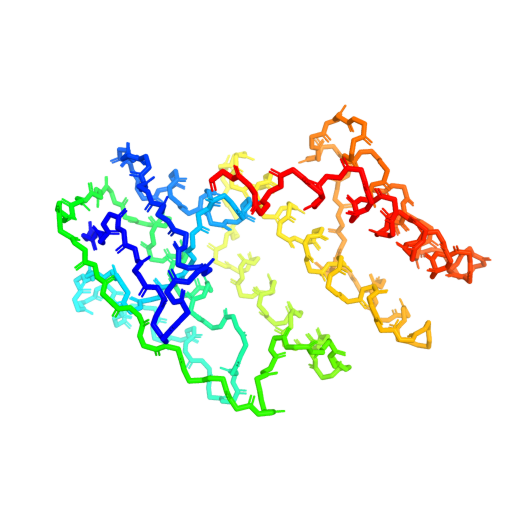.75 208 GLN A CA 1
ATOM 1763 C C . GLN A 1 208 ? 20.951 -15.717 0.359 1.00 55.75 208 GLN A C 1
ATOM 1765 O O . GLN A 1 208 ? 21.233 -16.702 1.041 1.00 55.75 208 GLN A O 1
ATOM 1770 N N . LEU A 1 209 ? 20.887 -14.486 0.873 1.00 50.47 209 LEU A N 1
ATOM 1771 C CA . LEU A 1 209 ? 21.224 -14.177 2.266 1.00 50.47 209 LEU A CA 1
ATOM 1772 C C . LEU A 1 209 ? 20.067 -14.441 3.238 1.00 50.47 209 LEU A C 1
ATOM 1774 O O . LEU A 1 209 ? 20.322 -14.723 4.408 1.00 50.47 209 LEU A O 1
ATOM 1778 N N . TYR A 1 210 ? 18.812 -14.360 2.780 1.00 47.84 210 TYR A N 1
ATOM 1779 C CA . TYR A 1 210 ? 17.650 -14.368 3.675 1.00 47.84 210 TYR A CA 1
ATOM 1780 C C . TYR A 1 210 ? 16.621 -15.461 3.378 1.00 47.84 210 TYR A C 1
ATOM 1782 O O . TYR A 1 210 ? 16.094 -16.035 4.329 1.00 47.84 210 TYR A O 1
ATOM 1790 N N . GLU A 1 211 ? 16.380 -15.841 2.119 1.00 45.44 211 GLU A N 1
ATOM 1791 C CA . GLU A 1 211 ? 15.374 -16.879 1.832 1.00 45.44 211 GLU A CA 1
ATOM 1792 C C . GLU A 1 211 ? 15.824 -18.301 2.182 1.00 45.44 211 GLU A C 1
ATOM 1794 O O . GLU A 1 211 ? 14.985 -19.173 2.384 1.00 45.44 211 GLU A O 1
ATOM 1799 N N . LYS A 1 212 ? 17.125 -18.532 2.406 1.00 36.31 212 LYS A N 1
ATOM 1800 C CA . LYS A 1 212 ? 17.589 -19.775 3.049 1.00 36.31 212 LYS A CA 1
ATOM 1801 C C . LYS A 1 212 ? 17.147 -19.917 4.514 1.00 36.31 212 LYS A C 1
ATOM 1803 O O . LYS A 1 212 ? 17.258 -21.014 5.046 1.00 36.31 212 LYS A O 1
ATOM 1808 N N . LYS A 1 213 ? 16.656 -18.854 5.165 1.00 33.66 213 LYS A N 1
ATOM 1809 C CA . LYS A 1 213 ? 16.198 -18.889 6.567 1.00 33.66 213 LYS A CA 1
ATOM 1810 C C . LYS A 1 213 ? 14.679 -18.817 6.740 1.00 33.66 213 LYS A C 1
ATOM 1812 O O . LYS A 1 213 ? 14.194 -19.199 7.795 1.00 33.66 213 LYS A O 1
ATOM 1817 N N . THR A 1 214 ? 13.919 -18.361 5.744 1.00 34.81 214 THR A N 1
ATOM 1818 C CA . THR A 1 214 ? 12.461 -18.147 5.877 1.00 34.81 214 THR A CA 1
ATOM 1819 C C . THR A 1 214 ? 11.585 -19.331 5.468 1.00 34.81 214 THR A C 1
ATOM 1821 O O . THR A 1 214 ? 10.380 -19.258 5.663 1.00 34.81 214 THR A O 1
ATOM 1824 N N . TYR A 1 215 ? 12.157 -20.426 4.953 1.00 31.86 215 TYR A N 1
ATOM 1825 C CA . TYR A 1 215 ? 11.428 -21.684 4.698 1.00 31.86 215 TYR A CA 1
ATOM 1826 C C . TYR A 1 215 ? 11.733 -22.787 5.734 1.00 31.86 215 TYR A C 1
ATOM 1828 O O . TYR A 1 215 ? 11.435 -23.954 5.497 1.00 31.86 215 TYR A O 1
ATOM 1836 N N . GLN A 1 216 ? 12.351 -22.431 6.868 1.00 27.72 216 GLN A N 1
ATOM 1837 C CA . GLN A 1 216 ? 12.631 -23.343 7.990 1.00 27.72 216 GLN A CA 1
ATOM 1838 C C . GLN A 1 216 ? 12.079 -22.849 9.341 1.00 27.72 216 GLN A C 1
ATOM 1840 O O . GLN A 1 216 ? 12.529 -23.322 10.381 1.00 27.72 216 GLN A O 1
ATOM 1845 N N . ALA A 1 217 ? 11.120 -21.921 9.352 1.00 31.59 217 ALA A N 1
ATOM 1846 C CA . ALA A 1 217 ? 10.440 -21.489 10.575 1.00 31.59 217 ALA A CA 1
ATOM 1847 C C . ALA A 1 217 ? 8.934 -21.715 10.453 1.00 31.59 217 ALA A C 1
ATOM 1849 O O . ALA A 1 217 ? 8.376 -21.282 9.418 1.00 31.59 217 ALA A O 1
#

Sequence (217 aa):
VVLANYCHEYPLQGKSIHKEVEPRLTGNEVAHAILWGTETGYLWNKLFLSDKLKQYRHLVKSGRNFWEDLVLTTLLLYNAKKVGYYPKVAIHYVHHSNTQYTAVTKPEYIDTLAEILEDFEKEFEGTKDRELKRAFNYLKMRIFTILAQLPIRYYKAFRKPIFKVEWALFPHDLRNTIKYFAYSLTQKRYTAWFTTPLYKLAHTLHHQLYEKKTYQA

pLDDT: mean 79.87, std 15.24, range [27.72, 95.69]

Secondary structure (DSSP, 8-state):
-EEES-EEEES-TTT----PPP--SSHHHHHHHHHHTSS---STTEE--HHHHHHTGGG--TT--SSHHHHHHHHHHHT-S--EEE-SPEEEE----TT-TTSS--TTHHHHHHHHHHHHHHHTTT---HHHHHHHHHHHHHHHHHHTTS-GGGTTGGGSGGGPPPGGGS--SHHHHHHHHHHHHHHSTTTHHHHHHHHHHHHHHHHHHHHHHHT--

Radius of gyration: 18.16 Å; chains: 1; bounding box: 46×45×41 Å

Foldseek 3Di:
DEAEQFEAEPPPPLPRDGHRDDDDWALLVQLLCLLLVVHPLAPVRDDDDPVLLVVCVVLPDPPLPPCSSNLSSSLSSSPTGGYHYDDDYDYDYDDDDPPPCPPAQDLVVLVSVLVSLVSVCVSCPPPPDLSSVLSNLSSLLVSVLSCLRDPLVSLVSCLPPSSDRDPVSFDPDPLRVLSVVLSVLSNDPVRSVVSNVSSVVNVVCCCVVPVVPVSPD